Protein AF-A0A3A8ZWK3-F1 (afdb_monomer)

Solvent-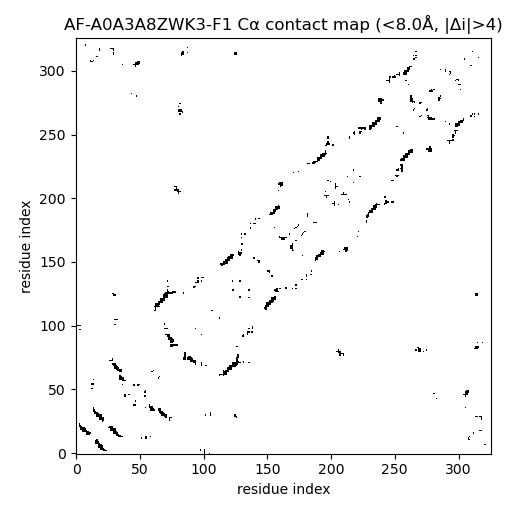accessible surface area (backbone atoms only — not comparable to full-atom values): 17280 Å² total; per-residue (Å²): 114,93,62,49,40,87,74,44,79,48,81,48,73,53,36,38,39,36,36,30,35,27,74,91,76,71,45,71,47,50,37,39,43,31,36,43,70,61,49,91,84,59,54,65,62,70,37,66,38,80,54,53,67,66,47,50,76,31,48,38,52,53,48,59,30,28,38,32,31,36,37,44,22,46,24,19,89,56,47,33,48,80,48,46,28,34,83,72,34,63,74,52,71,47,50,42,65,61,42,47,49,54,51,53,53,48,49,66,75,43,68,85,62,68,39,18,71,28,35,38,38,32,44,57,34,24,35,54,35,72,80,36,44,72,36,52,52,48,46,59,56,49,47,79,74,66,51,81,57,51,38,60,36,42,30,52,36,31,63,47,49,75,51,69,49,96,86,35,44,46,67,52,40,46,68,60,52,51,44,51,50,25,55,76,48,76,15,48,39,44,41,36,37,56,45,46,36,64,39,69,69,57,31,20,52,48,35,47,67,45,61,45,68,45,69,68,53,47,36,73,73,46,47,86,48,83,58,47,86,46,50,40,30,40,32,26,45,35,37,53,90,54,47,81,50,33,76,73,52,46,79,52,37,55,67,31,36,28,39,30,43,28,62,44,70,86,46,71,42,17,58,75,68,71,60,46,45,52,32,70,93,35,68,68,50,42,50,52,53,44,56,53,43,36,72,44,65,34,53,66,44,83,53,74,73,38,50,70,53,48,83,73,49,45,40,49,62,63,49,52,54,56,61,79,72,112

pLDDT: mean 91.01, std 9.58, range [45.38, 98.75]

Mean predicted aligned error: 4.69 Å

Secondary structure (DSSP, 8-state):
--SEEEEEEEEETTEEEEEEEETTTTEEEEEEEEE-B--TT--HHHHH---HHHHHHTBPPTTT-EEEEE--EEE-S---TT-SGGGG-EEEEPPHHHHHHHHHHHHHH-TT---EEEEEEEE-SSS-GGGSHHHHHHHHHHGGGS-TTEEEEEEEEE--BS--BTTB-HHHIIIIIIHHHHHHTTT--EEEEE---S-HHHHHHHTTT--B--HHHHHHHHTT----SSPEEEEEEEBTT----HHHHTTS-TTTEEEEEEEPP--HHHHHTT--BSSTT-HHHHHHHHHHHHTTT-EEEE----GGGTT--TTHHHHHHHHTT-

Foldseek 3Di:
DVFWDFDDWDDFLFFIKTWIAGPVLRAIFIKTKGFAQQCPVPDLPQQADPDSVSSNVRTDDQQEEIEMEGEFFRFEPWDFLQAPSCVSPGRGTDALVRRVVSVVVNCVVCVVRQAHPEYEYHNPQGYACLQRVVRLLVNLLCQVVVHPRYQYQYEREHLAFQDQHPNDGSLCCVQPPVVVSCVSSQVSYAYEHAQQALDQVVSCVSRPNTHHQHLVNCLVRPAPPDRSPDAHEYEHAAWVPGHDALVSNANRHQSHYAYEYEWRQDDPSCVVVVIHTQCNSPPVSVVVSLVRNCVSVHHYHYDRHRPSCSCVGRPRVVVVVVVVVD

Nearest PDB structures (foldseek):
  8jg8-assembly1_A  TM=6.416E-01  e=1.203E+00  Homo sapiens
  6eru-assembly1_A  TM=4.474E-01  e=6.029E-01  Cricetulus griseus
  5ous-assembly1_A  TM=4.302E-01  e=6.029E-01  Cricetulus griseus
  3qd2-assembly1_B  TM=5.397E-01  e=1.547E+00  Mus musculus
  5r90-assembly1_A  TM=5.752E-01  e=2.402E+00  Mus musculus

Structure (mmCIF, N/CA/C/O backbone):
data_AF-A0A3A8ZWK3-F1
#
_entry.id   AF-A0A3A8ZWK3-F1
#
loop_
_atom_site.group_PDB
_atom_site.id
_atom_site.type_symbol
_atom_site.label_atom_id
_atom_site.label_alt_id
_atom_site.label_comp_id
_atom_site.label_asym_id
_atom_site.label_entity_id
_atom_site.label_seq_id
_atom_site.pdbx_PDB_ins_code
_atom_site.Cartn_x
_atom_site.Cartn_y
_atom_site.Cartn_z
_atom_site.occupancy
_atom_site.B_iso_or_equiv
_atom_site.auth_seq_id
_atom_site.auth_comp_id
_atom_site.auth_asym_id
_atom_site.auth_atom_id
_atom_site.pdbx_PDB_model_num
ATOM 1 N N . MET A 1 1 ? 19.833 4.920 14.556 1.00 91.12 1 MET A N 1
ATOM 2 C CA . MET A 1 1 ? 18.694 3.989 14.597 1.00 91.12 1 MET A CA 1
ATOM 3 C C . MET A 1 1 ? 18.874 3.122 15.836 1.00 91.12 1 MET A C 1
ATOM 5 O O . MET A 1 1 ? 20.008 2.748 16.113 1.00 91.12 1 MET A O 1
ATOM 9 N N . LYS A 1 2 ? 17.827 2.967 16.653 1.00 93.31 2 LYS A N 1
ATOM 10 C CA . LYS A 1 2 ? 17.851 2.232 17.927 1.00 93.31 2 LYS A CA 1
ATOM 11 C C . LYS A 1 2 ? 17.741 0.724 17.694 1.00 93.31 2 LYS A C 1
ATOM 13 O O . LYS A 1 2 ? 18.482 -0.026 18.317 1.00 93.31 2 LYS A O 1
ATOM 18 N N . HIS A 1 3 ? 16.851 0.300 16.802 1.00 96.12 3 HIS A N 1
ATOM 19 C CA . HIS A 1 3 ? 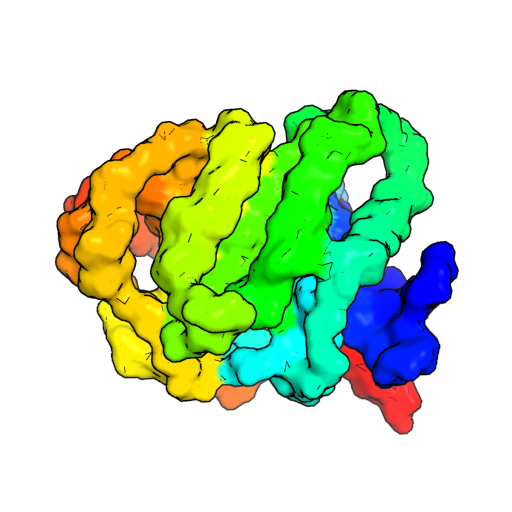16.571 -1.108 16.524 1.00 96.12 3 HIS A CA 1
ATOM 20 C C . HIS A 1 3 ? 17.222 -1.594 15.229 1.00 96.12 3 HIS A C 1
ATOM 22 O O . HIS A 1 3 ? 17.580 -2.768 15.128 1.00 96.12 3 HIS A O 1
ATOM 28 N N . PHE A 1 4 ? 17.369 -0.711 14.238 1.00 97.69 4 PHE A N 1
ATOM 29 C CA . PHE A 1 4 ? 17.792 -1.092 12.896 1.00 97.69 4 PHE A CA 1
ATOM 30 C C . PHE A 1 4 ? 19.198 -0.626 12.537 1.00 97.69 4 PHE A C 1
ATOM 32 O O . PHE A 1 4 ? 19.676 0.430 12.948 1.00 97.69 4 PHE A O 1
ATOM 39 N N . GLU A 1 5 ? 19.842 -1.390 11.666 1.00 97.00 5 GLU A N 1
ATOM 40 C CA . GLU A 1 5 ? 21.071 -1.000 10.988 1.00 97.00 5 GLU A CA 1
ATOM 41 C C . GLU A 1 5 ? 20.878 -1.123 9.483 1.00 97.00 5 GLU A C 1
ATOM 43 O O . GLU A 1 5 ? 20.303 -2.103 9.004 1.00 97.00 5 GLU A O 1
ATOM 48 N N . LEU A 1 6 ? 21.361 -0.133 8.728 1.00 97.00 6 LEU A N 1
ATOM 49 C CA . LEU A 1 6 ? 21.407 -0.247 7.276 1.00 97.00 6 LEU A CA 1
ATOM 50 C C . LEU A 1 6 ? 22.418 -1.327 6.904 1.00 97.00 6 LEU A C 1
ATOM 52 O O . LEU A 1 6 ? 23.587 -1.254 7.279 1.00 97.00 6 LEU A O 1
ATOM 56 N N . VAL A 1 7 ? 21.964 -2.305 6.131 1.00 95.06 7 VAL A N 1
ATOM 57 C CA . VAL A 1 7 ? 22.807 -3.405 5.665 1.00 95.06 7 VAL A CA 1
ATOM 58 C C . VAL A 1 7 ? 23.110 -3.291 4.183 1.00 95.06 7 VAL A C 1
ATOM 60 O O . VAL A 1 7 ? 24.226 -3.589 3.751 1.00 95.06 7 VAL A O 1
ATOM 63 N N . LYS A 1 8 ? 22.123 -2.873 3.392 1.00 94.00 8 LYS A N 1
ATOM 64 C CA . LYS A 1 8 ? 22.285 -2.713 1.953 1.00 94.00 8 LYS A CA 1
ATOM 65 C C . LYS A 1 8 ? 21.346 -1.641 1.429 1.00 94.00 8 LYS A C 1
ATOM 67 O O . LYS A 1 8 ? 20.170 -1.619 1.775 1.00 94.00 8 LYS A O 1
ATOM 72 N N . GLU A 1 9 ? 21.879 -0.798 0.560 1.00 94.06 9 GLU A N 1
ATOM 73 C CA . GLU A 1 9 ? 21.104 0.086 -0.299 1.00 94.06 9 GLU A CA 1
ATOM 74 C C . GLU A 1 9 ? 21.119 -0.464 -1.729 1.00 94.06 9 GLU A C 1
ATOM 76 O O . GLU A 1 9 ? 22.164 -0.895 -2.234 1.00 94.06 9 GLU A O 1
ATOM 81 N N . TYR A 1 10 ? 19.949 -0.454 -2.357 1.00 90.38 10 TYR A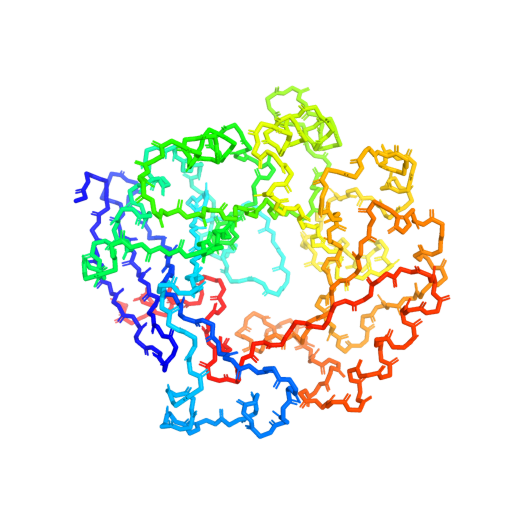 N 1
ATOM 82 C CA . TYR A 1 10 ? 19.747 -0.710 -3.775 1.00 90.38 10 TYR A CA 1
ATOM 83 C C . TYR A 1 10 ? 19.240 0.578 -4.414 1.00 90.38 10 TYR A C 1
ATOM 85 O O . TYR A 1 10 ? 18.119 1.009 -4.141 1.00 90.38 10 TYR A O 1
ATOM 93 N N . THR A 1 11 ? 20.080 1.193 -5.240 1.00 90.12 11 THR A N 1
ATOM 94 C CA . THR A 1 11 ? 19.767 2.451 -5.919 1.00 90.12 11 THR A CA 1
ATOM 95 C C . THR A 1 11 ? 19.083 2.187 -7.256 1.00 90.12 11 THR A C 1
ATOM 97 O O . THR A 1 11 ? 19.528 1.357 -8.050 1.00 90.12 11 THR A O 1
ATOM 100 N N . TYR A 1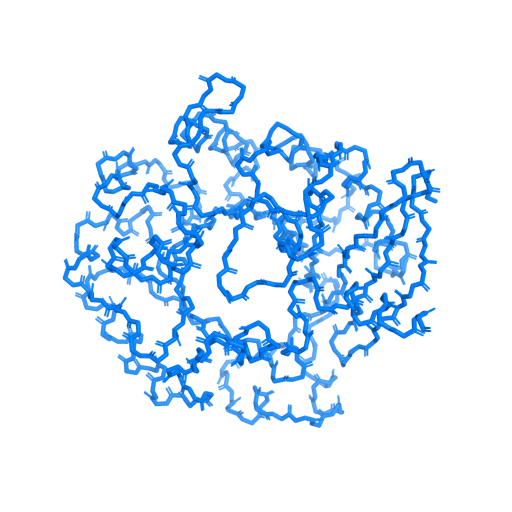 12 ? 18.030 2.948 -7.512 1.00 88.69 12 TYR A N 1
ATOM 101 C CA . TYR A 1 12 ? 17.223 2.955 -8.723 1.00 88.69 12 TYR A CA 1
ATOM 102 C C . TYR A 1 12 ? 17.168 4.376 -9.295 1.00 88.69 12 TYR A C 1
ATOM 104 O O . TYR A 1 12 ? 17.446 5.343 -8.584 1.00 88.69 12 TYR A O 1
ATOM 112 N N . PRO A 1 13 ? 16.782 4.549 -10.571 1.00 88.38 13 PRO A N 1
ATOM 113 C CA . PRO A 1 13 ? 16.668 5.877 -11.165 1.00 88.38 13 PRO A CA 1
ATOM 114 C C . PRO A 1 13 ? 15.755 6.830 -10.387 1.00 88.38 13 PRO A C 1
ATOM 116 O O . PRO A 1 13 ? 16.067 8.013 -10.329 1.00 88.38 13 PRO A O 1
ATOM 119 N N . SER A 1 14 ? 14.671 6.329 -9.781 1.00 89.31 14 SER A N 1
ATOM 120 C CA . SER A 1 14 ? 13.707 7.140 -9.031 1.00 89.31 14 SER A CA 1
ATOM 121 C C . SER A 1 14 ? 13.934 7.172 -7.517 1.00 89.31 14 SER A C 1
ATOM 123 O O . SER A 1 14 ? 13.151 7.798 -6.813 1.00 89.31 14 SER A O 1
ATOM 125 N N . GLY A 1 15 ? 14.970 6.525 -6.978 1.00 92.38 15 GLY A N 1
ATOM 126 C CA . GLY A 1 15 ? 15.212 6.505 -5.533 1.00 92.38 15 GLY A CA 1
ATOM 127 C C . GLY A 1 15 ? 15.934 5.251 -5.064 1.00 92.38 15 GLY A C 1
ATOM 128 O O . GLY A 1 15 ? 16.692 4.649 -5.817 1.00 92.38 15 GLY A O 1
ATOM 129 N N . SER A 1 16 ? 15.689 4.838 -3.827 1.00 93.44 16 SER A N 1
ATOM 130 C CA . SER A 1 16 ? 16.410 3.735 -3.196 1.00 93.44 16 SER A CA 1
ATOM 131 C C . SER A 1 16 ? 15.491 2.814 -2.403 1.00 93.44 16 SER A C 1
ATOM 133 O O . SER A 1 16 ? 14.517 3.235 -1.770 1.00 93.44 16 SER A O 1
ATOM 135 N N . VAL A 1 17 ? 15.851 1.531 -2.391 1.00 93.12 17 VAL A N 1
ATOM 136 C CA . VAL A 1 17 ? 15.322 0.546 -1.446 1.00 93.12 17 VAL A CA 1
ATOM 137 C C . VAL A 1 17 ? 16.418 0.164 -0.473 1.00 93.12 17 VAL A C 1
ATOM 139 O O . VAL A 1 17 ? 17.555 -0.115 -0.857 1.00 93.12 17 VAL A O 1
ATOM 142 N N . TYR A 1 18 ? 16.059 0.122 0.799 1.00 94.94 18 TYR A N 1
ATOM 143 C CA . TYR A 1 18 ? 16.974 -0.134 1.890 1.00 94.94 18 TYR A CA 1
ATOM 144 C C . TYR A 1 18 ? 16.602 -1.436 2.577 1.00 94.94 18 TYR A C 1
ATOM 146 O O . TYR A 1 18 ? 15.450 -1.644 2.961 1.00 94.94 18 TYR A O 1
ATOM 154 N N . VAL A 1 19 ? 17.602 -2.292 2.763 1.00 95.81 19 VAL A N 1
ATOM 155 C CA . VAL A 1 19 ? 17.517 -3.472 3.618 1.00 95.81 19 VAL A CA 1
ATOM 156 C C . VAL A 1 19 ? 18.062 -3.095 4.986 1.00 95.81 19 VAL A C 1
ATOM 158 O O . VAL A 1 19 ? 19.247 -2.772 5.135 1.00 95.81 19 VAL A O 1
ATOM 161 N N . LEU A 1 20 ? 17.183 -3.145 5.979 1.00 96.81 20 LEU A N 1
ATOM 162 C CA . LEU A 1 20 ? 17.483 -2.847 7.371 1.00 96.81 20 LEU A CA 1
ATOM 163 C C . LEU A 1 20 ? 17.502 -4.141 8.183 1.00 96.81 20 LEU A C 1
ATOM 165 O O . LEU A 1 20 ? 16.675 -5.025 7.973 1.00 96.81 20 LEU A O 1
ATOM 169 N N . TYR A 1 21 ? 18.429 -4.255 9.125 1.00 97.06 21 TYR A N 1
ATOM 170 C CA . TYR A 1 21 ? 18.568 -5.426 9.988 1.00 97.06 21 TYR A CA 1
ATOM 171 C C . TYR A 1 21 ? 18.294 -5.071 11.441 1.00 97.06 21 TYR A C 1
ATOM 173 O O . TYR A 1 21 ? 18.896 -4.138 11.969 1.00 97.06 21 TYR A O 1
ATOM 181 N N . ASN A 1 22 ? 17.412 -5.835 12.083 1.00 97.44 22 ASN A N 1
ATOM 182 C CA . ASN A 1 22 ? 17.197 -5.771 13.521 1.00 97.44 22 ASN A CA 1
ATOM 183 C C . ASN A 1 22 ? 18.017 -6.871 14.205 1.00 97.44 22 ASN A C 1
ATOM 185 O O . ASN A 1 22 ? 17.752 -8.061 14.016 1.00 97.44 22 ASN A O 1
ATOM 189 N N . LYS A 1 23 ? 18.996 -6.463 15.018 1.00 93.38 23 LYS A N 1
ATOM 190 C CA . LYS A 1 23 ? 19.895 -7.372 15.745 1.00 93.38 23 LYS A CA 1
ATOM 191 C C . LYS A 1 23 ? 19.174 -8.227 16.782 1.00 93.38 23 LYS A C 1
ATOM 193 O O . LYS A 1 23 ? 19.482 -9.407 16.902 1.00 93.38 23 LYS A O 1
ATOM 198 N N . GLU A 1 24 ? 18.225 -7.649 17.510 1.00 94.00 24 GLU A N 1
ATOM 199 C CA . GLU A 1 24 ? 17.497 -8.339 18.581 1.00 94.00 24 GLU A CA 1
ATOM 200 C C . GLU A 1 24 ? 16.549 -9.403 18.026 1.00 94.00 24 GLU A C 1
ATOM 202 O O . GLU A 1 24 ? 16.407 -10.482 18.599 1.00 94.00 24 GLU A O 1
ATOM 207 N N . LYS A 1 25 ? 15.912 -9.114 16.887 1.00 94.81 25 LYS A N 1
ATOM 208 C CA . LYS A 1 25 ? 15.019 -10.049 16.190 1.00 94.81 25 LYS A CA 1
ATOM 209 C C . LYS A 1 25 ? 15.749 -10.991 15.240 1.00 94.81 25 LYS A C 1
ATOM 211 O O . LYS A 1 25 ? 15.135 -11.944 14.771 1.00 94.81 25 LYS A O 1
ATOM 216 N N . ASN A 1 26 ? 17.024 -10.727 14.947 1.00 94.38 26 ASN A N 1
ATOM 217 C CA . ASN A 1 26 ? 17.799 -11.415 13.916 1.00 94.38 26 ASN A CA 1
ATOM 218 C C . ASN A 1 26 ? 17.026 -11.502 12.582 1.00 94.38 26 ASN A C 1
ATOM 220 O O . ASN A 1 26 ? 16.882 -12.569 11.983 1.00 94.38 26 ASN A O 1
ATOM 224 N N . PHE A 1 27 ? 16.469 -10.372 12.136 1.00 95.69 27 PHE A N 1
ATOM 225 C CA . PHE A 1 27 ? 15.604 -10.329 10.957 1.00 95.69 27 PHE A CA 1
ATOM 226 C C . PHE A 1 27 ? 15.856 -9.095 10.090 1.00 95.69 27 PHE A C 1
ATOM 228 O O . PHE A 1 27 ? 16.234 -8.033 10.584 1.00 95.69 27 PHE A O 1
ATOM 235 N N . TYR A 1 28 ? 15.625 -9.250 8.786 1.00 95.81 28 TYR A N 1
ATOM 236 C CA . TYR A 1 28 ? 15.798 -8.205 7.780 1.00 95.81 28 TYR A CA 1
ATOM 237 C C . TYR A 1 28 ? 14.447 -7.697 7.292 1.00 95.81 28 TYR A C 1
ATOM 239 O O . TYR A 1 28 ? 13.583 -8.497 6.935 1.00 95.81 28 TYR A O 1
ATOM 247 N N . ILE A 1 29 ? 14.293 -6.382 7.223 1.00 96.25 29 ILE A N 1
ATOM 248 C CA . ILE A 1 29 ? 13.118 -5.727 6.652 1.00 96.25 29 ILE A CA 1
ATOM 249 C C . ILE A 1 29 ? 13.519 -4.809 5.500 1.00 96.25 29 ILE A C 1
ATOM 251 O O . ILE A 1 29 ? 14.684 -4.433 5.364 1.00 96.25 29 ILE A O 1
ATOM 255 N N . GLU A 1 30 ? 12.537 -4.426 4.692 1.00 94.94 30 GLU A N 1
ATOM 256 C CA . GLU A 1 30 ? 12.710 -3.473 3.599 1.00 94.94 30 GLU A CA 1
ATOM 257 C C . GLU A 1 30 ? 11.969 -2.167 3.898 1.00 94.94 30 GLU A C 1
ATOM 259 O O . GLU A 1 30 ? 10.881 -2.167 4.481 1.00 94.94 30 GLU A O 1
ATOM 264 N N . THR A 1 31 ? 12.528 -1.054 3.439 1.00 95.81 31 THR A N 1
ATOM 265 C CA . THR A 1 31 ? 11.841 0.241 3.340 1.00 95.81 31 THR A CA 1
ATOM 266 C C . THR A 1 31 ? 12.307 0.973 2.084 1.00 95.81 31 THR A C 1
ATOM 268 O O . THR A 1 31 ? 13.395 0.695 1.578 1.00 95.81 31 THR A O 1
ATOM 271 N N . THR A 1 32 ? 11.504 1.889 1.544 1.00 95.25 32 THR A N 1
ATOM 272 C CA . THR A 1 32 ? 11.837 2.614 0.304 1.00 95.25 32 THR A CA 1
ATOM 273 C C . THR A 1 32 ? 11.817 4.126 0.484 1.00 95.25 32 THR A C 1
ATOM 275 O O . THR A 1 32 ? 11.011 4.654 1.247 1.00 95.25 32 THR A O 1
ATOM 278 N N . SER A 1 33 ? 12.628 4.831 -0.299 1.00 95.69 33 SER A N 1
ATOM 279 C CA . SER A 1 33 ? 12.533 6.276 -0.521 1.00 95.69 33 SER A CA 1
ATOM 280 C C . SER A 1 33 ? 12.540 6.528 -2.020 1.00 95.69 33 SER A C 1
ATOM 282 O O . SER A 1 33 ? 13.563 6.319 -2.664 1.00 95.69 33 SER A O 1
ATOM 284 N N . MET A 1 34 ? 11.400 6.919 -2.584 1.00 93.44 34 MET A N 1
ATOM 285 C CA . MET A 1 34 ? 11.224 7.074 -4.026 1.00 93.44 34 MET A CA 1
ATOM 286 C C . MET A 1 34 ? 10.634 8.447 -4.356 1.00 93.44 34 MET A C 1
ATOM 288 O O . MET A 1 34 ? 9.769 8.969 -3.646 1.00 93.44 34 MET A O 1
ATOM 292 N N . GLN A 1 35 ? 11.066 8.996 -5.478 1.00 92.56 35 GLN A N 1
ATOM 293 C CA . GLN A 1 35 ? 10.412 10.075 -6.196 1.00 92.56 35 GLN A CA 1
ATOM 294 C C . GLN A 1 35 ? 9.355 9.484 -7.127 1.00 92.56 35 GLN A C 1
ATOM 296 O O . GLN A 1 35 ? 9.515 8.392 -7.667 1.00 92.56 35 GLN A O 1
ATOM 301 N N . ASP A 1 36 ? 8.262 10.210 -7.326 1.00 88.75 36 ASP A N 1
ATOM 302 C CA . ASP A 1 36 ? 7.285 9.853 -8.352 1.00 88.75 36 ASP A CA 1
ATOM 303 C C . ASP A 1 36 ? 7.864 10.155 -9.739 1.00 88.75 36 ASP A C 1
ATOM 305 O O . ASP A 1 36 ? 8.461 11.211 -9.939 1.00 88.75 36 ASP A O 1
ATOM 309 N N . VAL A 1 37 ? 7.656 9.282 -10.723 1.00 86.12 37 VAL A N 1
ATOM 310 C CA . VAL A 1 37 ? 7.964 9.615 -12.120 1.00 86.12 37 VAL A CA 1
ATOM 311 C C . VAL A 1 37 ? 6.778 10.396 -12.685 1.00 86.12 37 VAL A C 1
ATOM 313 O O . VAL A 1 37 ? 5.671 9.865 -12.827 1.00 86.12 37 VAL A O 1
ATOM 316 N N . ASN A 1 38 ? 6.987 11.675 -13.000 1.00 81.50 38 ASN A N 1
ATOM 317 C CA . ASN A 1 38 ? 5.988 12.538 -13.612 1.00 81.50 38 ASN A CA 1
ATOM 318 C C . ASN A 1 38 ? 5.626 12.011 -14.997 1.00 81.50 38 ASN A C 1
ATOM 320 O O . ASN A 1 38 ? 6.262 12.294 -16.008 1.00 81.50 38 ASN A O 1
ATOM 324 N N . THR A 1 39 ? 4.530 11.276 -15.026 1.00 67.94 39 THR A N 1
ATOM 325 C CA . THR A 1 39 ? 3.932 10.745 -16.240 1.00 67.94 39 THR A CA 1
ATOM 326 C C . THR A 1 39 ? 2.618 11.463 -16.527 1.00 67.94 39 THR A C 1
ATOM 328 O O . THR A 1 39 ? 1.682 10.851 -17.024 1.00 67.94 39 THR A O 1
ATOM 331 N N . LYS A 1 40 ? 2.456 12.754 -16.197 1.0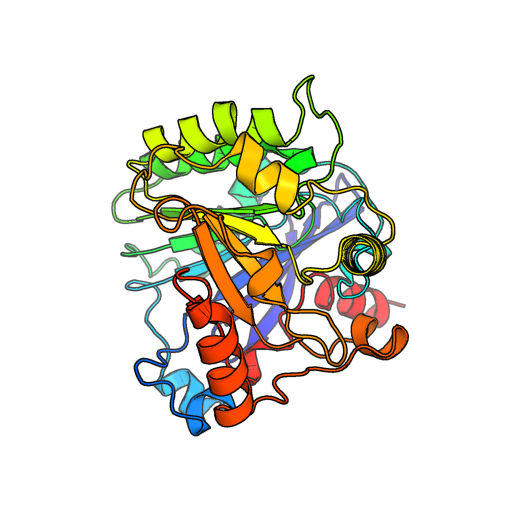0 60.06 40 LYS A N 1
ATOM 332 C CA . LYS A 1 40 ? 1.220 13.480 -16.557 1.00 60.06 40 LYS A CA 1
ATOM 333 C C . LYS A 1 40 ? 1.042 13.464 -18.086 1.00 60.06 40 LYS A C 1
ATOM 335 O O . LYS A 1 40 ? 1.798 14.101 -18.805 1.00 60.06 40 LYS A O 1
ATOM 340 N N . GLY A 1 41 ? 0.046 12.704 -18.561 1.00 59.66 41 GLY A N 1
ATOM 341 C CA . GLY A 1 41 ? -0.183 12.396 -19.986 1.00 59.66 41 GLY A CA 1
ATOM 342 C C . GLY A 1 41 ? 0.389 11.052 -20.470 1.00 59.66 41 GLY A C 1
ATOM 343 O O . GLY A 1 41 ? 0.334 10.771 -21.660 1.00 59.66 41 GLY A O 1
ATOM 344 N N . LYS A 1 42 ? 0.938 10.257 -19.543 1.00 62.66 42 LYS A N 1
ATOM 345 C CA . LYS A 1 42 ? 1.518 8.909 -19.631 1.00 62.66 42 LYS A CA 1
ATOM 346 C C . LYS A 1 42 ? 1.941 8.489 -21.041 1.00 62.66 42 LYS A C 1
ATOM 348 O O . LYS A 1 42 ? 1.369 7.565 -21.617 1.00 62.66 42 LYS A O 1
ATOM 353 N N . SER A 1 43 ? 2.959 9.157 -21.591 1.00 70.50 43 SER A N 1
ATOM 354 C CA . SER A 1 43 ? 3.566 8.662 -22.822 1.00 70.50 43 SER A CA 1
ATOM 355 C C . SER A 1 43 ? 4.111 7.258 -22.562 1.00 70.50 43 SER A C 1
ATOM 357 O O . SER A 1 43 ? 4.784 6.998 -21.559 1.00 70.50 43 SER A O 1
ATOM 359 N N . GLN A 1 44 ? 3.786 6.332 -23.463 1.00 71.75 44 GLN A N 1
ATOM 360 C CA . GLN A 1 44 ? 4.247 4.949 -23.381 1.00 71.75 44 GLN A CA 1
ATOM 361 C C . GLN A 1 44 ? 5.770 4.859 -23.289 1.00 71.75 44 GLN A C 1
ATOM 363 O O . GLN A 1 44 ? 6.290 3.983 -22.607 1.00 71.75 44 GLN A O 1
ATOM 368 N N . GLU A 1 45 ? 6.457 5.813 -23.911 1.00 78.94 45 GLU A N 1
ATOM 369 C CA . GLU A 1 45 ? 7.905 5.959 -23.886 1.00 78.94 45 GLU A CA 1
ATOM 370 C C . GLU A 1 45 ? 8.465 6.062 -22.461 1.00 78.94 45 GLU A C 1
ATOM 372 O O . GLU A 1 45 ? 9.302 5.247 -22.089 1.00 78.94 45 GLU A O 1
ATOM 377 N N . ILE A 1 46 ? 7.971 6.987 -21.627 1.00 79.75 46 ILE A N 1
ATOM 378 C CA . ILE A 1 46 ? 8.512 7.185 -20.268 1.00 79.75 46 ILE A CA 1
ATOM 379 C C . ILE A 1 46 ? 8.192 5.985 -19.368 1.00 79.75 46 ILE A C 1
ATOM 381 O O . ILE A 1 46 ? 8.982 5.625 -18.501 1.00 79.75 46 ILE A O 1
ATOM 385 N N . ILE A 1 47 ? 7.041 5.343 -19.574 1.00 78.88 47 ILE A N 1
ATOM 386 C CA . ILE A 1 47 ? 6.636 4.185 -18.767 1.00 78.88 47 ILE A CA 1
ATOM 387 C C . ILE A 1 47 ? 7.451 2.941 -19.131 1.00 78.88 47 ILE A C 1
ATOM 389 O O . ILE A 1 47 ? 7.763 2.150 -18.250 1.00 78.88 47 ILE A O 1
ATOM 393 N N . MET A 1 48 ? 7.786 2.747 -20.407 1.00 79.31 48 MET A N 1
ATOM 394 C CA . MET A 1 48 ? 8.445 1.528 -20.891 1.00 79.31 48 MET A CA 1
ATOM 395 C C . MET A 1 48 ? 9.965 1.637 -21.027 1.00 79.31 48 MET A C 1
ATOM 397 O O . MET A 1 48 ? 10.609 0.632 -21.333 1.00 79.31 48 MET A O 1
ATOM 401 N N . THR A 1 49 ? 10.532 2.829 -20.854 1.00 81.38 49 THR A N 1
ATOM 402 C CA . THR A 1 49 ? 11.968 3.038 -21.030 1.00 81.38 49 THR A CA 1
ATOM 403 C C . THR A 1 49 ? 12.787 2.437 -19.886 1.00 81.38 49 THR A C 1
ATOM 405 O O . THR A 1 49 ? 12.375 2.456 -18.726 1.00 81.38 49 THR A O 1
ATOM 408 N N . ASP A 1 50 ? 13.980 1.955 -20.234 1.00 81.50 50 ASP A N 1
ATOM 409 C CA . ASP A 1 50 ? 15.057 1.634 -19.291 1.00 81.50 50 ASP A CA 1
ATOM 410 C C . ASP A 1 50 ? 16.154 2.729 -19.301 1.00 81.50 50 ASP A C 1
ATOM 412 O O . ASP A 1 50 ? 17.189 2.584 -18.651 1.00 81.50 50 ASP A O 1
ATOM 416 N N . ASP A 1 51 ? 15.946 3.829 -20.041 1.00 86.56 51 ASP A N 1
ATOM 417 C CA . ASP A 1 51 ? 16.859 4.975 -20.100 1.00 86.56 51 ASP A CA 1
ATOM 418 C C . ASP A 1 51 ? 16.808 5.773 -18.790 1.00 86.56 51 ASP A C 1
ATOM 420 O O . ASP A 1 51 ? 15.846 6.487 -18.485 1.00 86.56 51 ASP A O 1
ATOM 424 N N . VAL A 1 52 ? 17.889 5.654 -18.022 1.00 87.25 52 VAL A N 1
ATOM 425 C CA . VAL A 1 52 ? 18.062 6.290 -16.714 1.00 87.25 52 VAL A CA 1
ATOM 426 C C . VAL A 1 52 ? 17.987 7.815 -16.795 1.00 87.25 52 VAL A C 1
ATOM 428 O O . VAL A 1 52 ? 17.414 8.435 -15.895 1.00 87.25 52 VAL A O 1
ATOM 431 N N . ASP A 1 53 ? 18.536 8.430 -17.839 1.00 88.56 53 ASP A N 1
ATOM 432 C CA . ASP A 1 53 ? 18.577 9.888 -17.968 1.00 88.56 53 ASP A CA 1
ATOM 433 C C . ASP A 1 53 ? 17.191 10.438 -18.305 1.00 88.56 53 ASP A C 1
ATOM 435 O O . ASP A 1 53 ? 16.756 11.442 -17.727 1.00 88.56 53 ASP A O 1
ATOM 439 N N . LEU A 1 54 ? 16.450 9.736 -19.168 1.00 87.81 54 LEU A N 1
ATOM 440 C CA . LEU A 1 54 ? 15.062 10.081 -19.468 1.00 87.81 54 LEU A CA 1
ATOM 441 C C . LEU A 1 54 ? 14.173 9.968 -18.223 1.00 87.81 54 LEU A C 1
ATOM 443 O O . LEU A 1 54 ? 13.345 10.851 -17.987 1.00 87.81 54 LEU A O 1
ATOM 447 N N . ILE A 1 55 ? 14.356 8.932 -17.401 1.00 88.19 55 ILE A N 1
ATOM 448 C CA . ILE A 1 55 ? 13.605 8.775 -16.146 1.00 88.19 55 ILE A CA 1
ATOM 449 C C . ILE A 1 55 ? 13.934 9.913 -15.182 1.00 88.19 55 ILE A C 1
ATOM 451 O O . ILE A 1 55 ? 13.020 10.584 -14.703 1.00 88.19 55 ILE A O 1
ATOM 455 N N . LYS A 1 56 ? 15.225 10.185 -14.948 1.00 88.56 56 LYS A N 1
ATOM 456 C CA . LYS A 1 56 ? 15.686 11.247 -14.038 1.00 88.56 56 LYS A CA 1
ATOM 457 C C . LYS A 1 56 ? 15.147 12.621 -14.421 1.00 88.56 56 LYS A C 1
ATOM 459 O O . LYS A 1 56 ? 14.730 13.382 -13.552 1.00 88.56 56 LYS A O 1
ATOM 464 N N . LYS A 1 57 ? 15.094 12.922 -15.721 1.00 90.25 57 LYS A N 1
ATOM 465 C CA . LYS A 1 57 ? 14.529 14.174 -16.245 1.00 90.25 57 LYS A CA 1
ATOM 466 C C . LYS A 1 57 ? 13.036 14.339 -15.940 1.00 90.25 57 LYS A C 1
ATOM 468 O O . LYS A 1 57 ? 12.544 15.464 -15.925 1.00 90.25 57 LYS A O 1
ATOM 473 N N . ASN A 1 58 ? 12.322 13.240 -15.714 1.00 90.94 58 ASN A N 1
ATOM 474 C CA . ASN A 1 58 ? 10.889 13.229 -15.442 1.00 90.94 58 ASN A CA 1
ATOM 475 C C . ASN A 1 58 ? 10.561 12.943 -13.969 1.00 90.94 58 ASN A C 1
ATOM 477 O O . ASN A 1 58 ? 9.404 12.678 -13.665 1.00 90.94 58 ASN A O 1
ATOM 481 N N . LEU A 1 59 ? 11.516 12.994 -13.037 1.00 92.00 59 LEU A N 1
ATOM 482 C CA . LEU A 1 59 ? 11.201 12.820 -11.617 1.00 92.00 59 LEU A CA 1
ATOM 483 C C . LEU A 1 59 ? 10.481 14.044 -11.047 1.00 92.00 59 LEU A C 1
ATOM 485 O O . LEU A 1 59 ? 10.843 15.189 -11.309 1.00 92.00 59 LEU A O 1
ATOM 489 N N . VAL A 1 60 ? 9.473 13.784 -10.223 1.00 92.94 60 VAL A N 1
ATOM 490 C CA . VAL A 1 60 ? 8.864 14.773 -9.335 1.00 92.94 60 VAL A CA 1
ATOM 491 C C . VAL A 1 60 ? 9.790 14.968 -8.141 1.00 92.94 60 VAL A C 1
ATOM 493 O O . VAL A 1 60 ? 10.277 13.996 -7.565 1.00 92.94 60 VAL A O 1
ATOM 496 N N . LEU A 1 61 ? 10.045 16.219 -7.766 1.00 95.56 61 LEU A N 1
ATOM 497 C CA . LEU A 1 61 ? 10.897 16.546 -6.624 1.00 95.56 61 LEU A CA 1
ATOM 498 C C . LEU A 1 61 ? 10.305 16.006 -5.314 1.00 95.56 61 LEU A C 1
ATOM 500 O O . LEU A 1 61 ? 9.082 15.957 -5.152 1.00 95.56 61 LEU A O 1
ATOM 504 N N . PHE A 1 62 ? 11.161 15.644 -4.356 1.00 96.75 62 PHE A N 1
ATOM 505 C CA . PHE A 1 62 ? 10.719 15.195 -3.032 1.00 96.75 62 PHE A CA 1
ATOM 506 C C . PHE A 1 62 ? 9.883 16.258 -2.313 1.00 96.75 62 PHE A C 1
ATOM 508 O O . PHE A 1 62 ? 8.916 15.914 -1.637 1.00 96.75 62 PHE A O 1
ATOM 515 N N . GLU A 1 63 ? 10.196 17.540 -2.515 1.00 97.31 63 GLU A N 1
ATOM 516 C CA . GLU A 1 63 ? 9.443 18.675 -1.981 1.00 97.31 63 GLU A CA 1
ATOM 517 C C . GLU A 1 63 ? 8.006 18.748 -2.517 1.00 97.31 63 GLU A C 1
ATOM 519 O O . GLU A 1 63 ? 7.130 19.302 -1.855 1.00 97.31 63 GLU A O 1
ATOM 524 N N . GLU A 1 64 ? 7.740 18.184 -3.695 1.00 96.50 64 GLU A N 1
ATOM 525 C CA . GLU A 1 64 ? 6.398 18.127 -4.281 1.00 96.50 64 GLU A CA 1
ATOM 526 C C . GLU A 1 64 ? 5.683 16.811 -3.940 1.00 96.50 64 GLU A C 1
ATOM 528 O O . GLU A 1 64 ? 4.491 16.797 -3.604 1.00 96.50 64 GLU A O 1
ATOM 533 N N . LYS A 1 65 ? 6.381 15.674 -4.064 1.00 95.94 65 LYS A N 1
ATOM 534 C CA . LYS A 1 65 ? 5.812 14.349 -3.805 1.00 95.94 65 LYS A CA 1
ATOM 535 C C . LYS A 1 65 ? 6.886 13.322 -3.453 1.00 95.94 65 LYS A C 1
ATOM 537 O O . LYS A 1 65 ? 7.587 12.810 -4.323 1.00 95.94 65 LYS A O 1
ATOM 542 N N . TRP A 1 66 ? 6.892 12.911 -2.193 1.00 97.19 66 TRP A N 1
ATOM 543 C CA . TRP A 1 66 ? 7.691 11.802 -1.688 1.00 97.19 66 TRP A CA 1
ATOM 544 C C . TRP A 1 66 ? 6.854 10.525 -1.624 1.00 97.19 66 TRP A C 1
ATOM 546 O O . TRP A 1 66 ? 5.751 10.507 -1.069 1.00 97.19 66 TRP A O 1
ATOM 556 N N . LEU A 1 67 ? 7.367 9.433 -2.179 1.00 95.62 67 LEU A N 1
ATOM 557 C CA . LEU A 1 67 ? 6.797 8.096 -2.062 1.00 95.62 67 LEU A CA 1
ATOM 558 C C . LEU A 1 67 ? 7.672 7.217 -1.161 1.00 95.62 67 LEU A C 1
ATOM 560 O O . LEU A 1 67 ? 8.851 7.010 -1.426 1.00 95.62 67 LEU A O 1
ATOM 564 N N . THR A 1 68 ? 7.097 6.648 -0.109 1.00 96.19 68 THR A N 1
ATOM 565 C CA . THR A 1 68 ? 7.792 5.674 0.741 1.00 96.19 68 THR A CA 1
ATOM 566 C C . THR A 1 68 ? 6.863 4.519 1.080 1.00 96.19 68 THR A C 1
ATOM 568 O O . THR A 1 68 ? 5.662 4.707 1.282 1.00 96.19 68 THR A O 1
ATOM 571 N N . ALA A 1 69 ? 7.397 3.303 1.107 1.00 96.00 69 ALA A N 1
ATOM 572 C CA . ALA A 1 69 ? 6.704 2.130 1.606 1.00 96.00 69 ALA A CA 1
ATOM 573 C C . ALA A 1 69 ? 7.524 1.521 2.740 1.00 96.00 69 ALA A C 1
ATOM 575 O O . ALA A 1 69 ? 8.690 1.178 2.543 1.00 96.00 69 ALA A O 1
ATOM 576 N N . ILE A 1 70 ? 6.892 1.362 3.900 1.00 97.88 70 ILE A N 1
ATOM 577 C CA . ILE A 1 70 ? 7.513 0.792 5.096 1.00 97.88 70 ILE A CA 1
ATOM 578 C C . ILE A 1 70 ? 6.973 -0.608 5.376 1.00 97.88 70 ILE A C 1
ATOM 580 O O . ILE A 1 70 ? 5.861 -0.979 4.969 1.00 97.88 70 ILE A O 1
ATOM 584 N N . SER A 1 71 ? 7.779 -1.398 6.074 1.00 98.12 71 SER A N 1
ATOM 585 C CA . SER A 1 71 ? 7.383 -2.700 6.595 1.00 98.12 71 SER A CA 1
ATOM 586 C C . SER A 1 71 ? 6.538 -2.537 7.854 1.00 98.12 71 SER A C 1
ATOM 588 O O . SER A 1 71 ? 6.766 -1.640 8.664 1.00 98.12 71 SER A O 1
ATOM 590 N N . THR A 1 72 ? 5.569 -3.434 8.027 1.00 98.31 72 THR A N 1
ATOM 591 C CA . THR A 1 72 ? 4.639 -3.465 9.170 1.00 98.31 72 THR A CA 1
ATOM 592 C C . THR A 1 72 ? 4.790 -4.714 10.031 1.00 98.31 72 THR A C 1
ATOM 594 O O . THR A 1 72 ? 4.318 -4.753 11.166 1.00 98.31 72 THR A O 1
ATOM 597 N N . GLN A 1 73 ? 5.460 -5.738 9.512 1.00 98.06 73 GLN A N 1
ATOM 598 C CA . GLN A 1 73 ? 5.741 -6.985 10.204 1.00 98.06 73 GLN A CA 1
ATOM 599 C C . GLN A 1 73 ? 7.135 -7.489 9.823 1.00 98.06 73 GLN A C 1
ATOM 601 O O . GLN A 1 73 ? 7.680 -7.141 8.772 1.00 98.06 73 GLN A O 1
ATOM 606 N N . TYR A 1 74 ? 7.695 -8.348 10.669 1.00 97.31 74 TYR A N 1
ATOM 607 C CA . TYR A 1 74 ? 8.872 -9.142 10.344 1.00 97.31 74 TYR A CA 1
ATOM 608 C C . TYR A 1 74 ? 8.441 -10.314 9.454 1.00 97.31 74 TYR A C 1
ATOM 610 O O . TYR A 1 74 ? 8.100 -11.394 9.940 1.00 97.31 74 TYR A O 1
ATOM 618 N N . GLY A 1 75 ? 8.381 -10.056 8.144 1.00 95.31 75 GLY A N 1
ATOM 619 C CA . GLY A 1 75 ? 7.828 -10.979 7.152 1.00 95.31 75 GLY A CA 1
ATOM 620 C C . GLY A 1 75 ? 6.316 -10.813 6.972 1.00 95.31 75 GLY A C 1
ATOM 621 O O . GLY A 1 75 ? 5.805 -9.703 7.108 1.00 95.31 75 GLY A O 1
ATOM 622 N N . CYS A 1 76 ? 5.588 -11.875 6.623 1.00 95.25 76 CYS A N 1
ATOM 623 C CA . CYS A 1 76 ? 4.133 -11.819 6.427 1.00 95.25 76 CYS A CA 1
ATOM 624 C C . CYS A 1 76 ? 3.493 -13.190 6.693 1.00 95.25 76 CYS A C 1
ATOM 626 O O . CYS A 1 76 ? 4.033 -14.187 6.220 1.00 95.25 76 CYS A O 1
ATOM 628 N N . PRO A 1 77 ? 2.357 -13.267 7.414 1.00 93.56 77 PRO A N 1
ATOM 629 C CA . PRO A 1 77 ? 1.657 -14.533 7.650 1.00 93.56 77 PRO A CA 1
ATOM 630 C C . PRO A 1 77 ? 0.792 -14.991 6.463 1.00 93.56 77 PRO A C 1
ATOM 632 O O . PRO A 1 77 ? 0.242 -16.086 6.505 1.00 93.56 77 PRO A O 1
ATOM 635 N N . GLN A 1 78 ? 0.616 -14.150 5.439 1.00 94.19 78 GLN A N 1
ATOM 636 C CA . GLN A 1 78 ? -0.128 -14.498 4.225 1.00 94.19 78 GLN A CA 1
ATOM 637 C C . GLN A 1 78 ? 0.772 -15.193 3.209 1.00 94.19 78 GLN A C 1
ATOM 639 O O . GLN A 1 78 ? 1.967 -14.936 3.202 1.00 94.19 78 GLN A O 1
ATOM 644 N N . HIS A 1 79 ? 0.197 -15.999 2.314 1.00 93.38 79 HIS A N 1
ATOM 645 C CA . HIS A 1 79 ? 0.926 -16.773 1.295 1.00 93.38 79 HIS A CA 1
ATOM 646 C C . HIS A 1 79 ? 0.517 -16.395 -0.139 1.00 93.38 79 HIS A C 1
ATOM 648 O O . HIS A 1 79 ? 0.329 -17.253 -1.004 1.00 93.38 79 HIS A O 1
ATOM 654 N N . CYS A 1 80 ? 0.339 -15.096 -0.394 1.00 92.75 80 CYS A N 1
ATOM 655 C CA . CYS A 1 80 ? -0.070 -14.598 -1.706 1.00 92.75 80 CYS A CA 1
ATOM 656 C C . CYS A 1 80 ? 0.890 -15.063 -2.815 1.00 92.75 80 CYS A C 1
ATOM 658 O O . CYS A 1 80 ? 2.097 -14.862 -2.707 1.00 92.75 80 CYS A O 1
ATOM 660 N N . GLN A 1 81 ? 0.346 -15.600 -3.909 1.00 90.00 81 GLN A N 1
ATOM 661 C CA . GLN A 1 81 ? 1.098 -16.256 -4.995 1.00 90.00 81 GLN A CA 1
ATOM 662 C C . GLN A 1 81 ? 2.018 -15.300 -5.780 1.00 90.00 81 GLN A C 1
ATOM 664 O O . GLN A 1 81 ? 2.943 -15.714 -6.469 1.00 90.00 81 GLN A O 1
ATOM 669 N N . PHE A 1 82 ? 1.766 -13.996 -5.677 1.00 85.81 82 PHE A N 1
ATOM 670 C CA . PHE A 1 82 ? 2.497 -12.927 -6.363 1.00 85.81 82 PHE A CA 1
ATOM 671 C C . PHE A 1 82 ? 3.471 -12.173 -5.435 1.00 85.81 82 PHE A C 1
ATOM 673 O O . PHE A 1 82 ? 3.964 -11.104 -5.798 1.00 85.81 82 PHE A O 1
ATOM 680 N N . CYS A 1 83 ? 3.722 -12.675 -4.220 1.00 87.50 83 CYS A N 1
ATOM 681 C CA . CYS A 1 83 ? 4.540 -12.012 -3.203 1.00 87.50 83 CYS A CA 1
ATOM 682 C C . CYS A 1 83 ? 5.676 -12.919 -2.712 1.00 87.50 83 CYS A C 1
ATOM 684 O O . CYS A 1 83 ? 5.448 -14.087 -2.427 1.00 87.50 83 CYS A O 1
ATOM 686 N N . LEU A 1 84 ? 6.877 -12.356 -2.540 1.00 87.44 84 LEU A N 1
ATOM 687 C CA . LEU A 1 84 ? 8.076 -13.069 -2.064 1.00 87.44 84 LEU A CA 1
ATOM 688 C C . LEU A 1 84 ? 8.289 -12.970 -0.544 1.00 87.44 84 LEU A C 1
ATOM 690 O O . LEU A 1 84 ? 9.054 -13.726 0.052 1.00 87.44 84 LEU A O 1
ATOM 694 N N . VAL A 1 85 ? 7.601 -12.037 0.119 1.00 90.94 85 VAL A N 1
ATOM 695 C CA . VAL A 1 85 ? 7.675 -11.867 1.579 1.00 90.94 85 VAL A CA 1
ATOM 696 C C . VAL A 1 85 ? 7.322 -13.143 2.369 1.00 90.94 85 VAL A C 1
ATOM 698 O O . VAL A 1 85 ? 8.002 -13.390 3.366 1.00 90.94 85 VAL A O 1
ATOM 701 N N . PRO A 1 86 ? 6.323 -13.965 1.980 1.00 89.00 86 PRO A N 1
ATOM 702 C CA . PRO A 1 86 ? 5.935 -15.153 2.747 1.00 89.00 86 PRO A CA 1
ATOM 703 C C . PRO A 1 86 ? 7.062 -16.181 2.914 1.00 89.00 86 PRO A C 1
ATOM 705 O O . PRO A 1 86 ? 7.143 -16.845 3.945 1.00 89.00 86 PRO A O 1
ATOM 708 N N . GLU A 1 87 ? 7.977 -16.281 1.946 1.00 87.56 87 GLU A N 1
ATOM 709 C CA . GLU A 1 87 ? 9.137 -17.187 2.003 1.00 87.56 87 GLU A CA 1
ATOM 710 C C . GLU A 1 87 ? 10.145 -16.799 3.096 1.00 87.56 87 GLU A C 1
ATOM 712 O O . GLU A 1 87 ? 10.965 -17.611 3.523 1.00 87.56 87 GLU A O 1
ATOM 717 N N . LEU A 1 88 ? 10.080 -15.561 3.595 1.00 90.62 88 LEU A N 1
ATOM 718 C CA . LEU A 1 88 ? 10.883 -15.109 4.731 1.00 90.62 88 LEU A CA 1
ATOM 719 C C . LEU A 1 88 ? 10.296 -15.573 6.080 1.00 90.62 88 LEU A C 1
ATOM 721 O O . LEU A 1 88 ? 10.949 -15.414 7.118 1.00 90.62 88 LEU A O 1
ATOM 725 N N . GLY A 1 89 ? 9.096 -16.161 6.070 1.00 92.00 89 GLY A N 1
ATOM 726 C CA . GLY A 1 89 ? 8.326 -16.545 7.250 1.00 92.00 89 GLY A CA 1
ATOM 727 C C . GLY A 1 89 ? 7.669 -15.351 7.945 1.00 92.00 89 GLY A C 1
ATOM 728 O O . GLY A 1 89 ? 7.777 -14.213 7.496 1.00 92.00 89 GLY A O 1
ATOM 729 N N . PHE A 1 90 ? 6.997 -15.606 9.068 1.00 95.62 90 PHE A N 1
ATOM 730 C CA . PHE A 1 90 ? 6.408 -14.574 9.921 1.00 95.62 90 PHE A CA 1
ATOM 731 C C . PHE A 1 90 ? 7.023 -14.619 11.322 1.00 95.62 90 PHE A C 1
ATOM 733 O O . PHE A 1 90 ? 6.974 -15.647 11.992 1.00 95.62 90 PHE A O 1
ATOM 740 N N . HIS A 1 91 ? 7.571 -13.488 11.769 1.00 96.69 91 HIS A N 1
ATOM 741 C CA . HIS A 1 91 ? 8.327 -13.361 13.025 1.00 96.69 91 HIS A CA 1
ATOM 742 C C . HIS A 1 91 ? 7.754 -12.278 13.950 1.00 96.69 91 HIS A C 1
ATOM 744 O O . HIS A 1 91 ? 8.426 -11.788 14.856 1.00 96.69 91 HIS A O 1
ATOM 750 N N . GLY A 1 92 ? 6.489 -11.911 13.735 1.00 97.00 92 GLY A N 1
ATOM 751 C CA . GLY A 1 92 ? 5.758 -10.964 14.570 1.00 97.00 92 GLY A CA 1
ATOM 752 C C . GLY A 1 92 ? 5.577 -9.580 13.950 1.00 97.00 92 GLY A C 1
ATOM 753 O O . GLY A 1 92 ? 6.032 -9.273 12.848 1.00 97.00 92 GLY A O 1
ATOM 754 N N . ASN A 1 93 ? 4.856 -8.739 14.685 1.00 98.19 93 ASN A N 1
ATOM 755 C CA . ASN A 1 93 ? 4.523 -7.379 14.281 1.00 98.19 93 ASN A CA 1
ATOM 756 C C . ASN A 1 93 ? 5.653 -6.402 14.607 1.00 98.19 93 ASN A C 1
ATOM 758 O O . ASN A 1 93 ? 6.281 -6.524 15.659 1.00 98.19 93 ASN A O 1
ATOM 762 N N . LEU A 1 94 ? 5.838 -5.399 13.745 1.00 98.62 94 LEU A N 1
ATOM 763 C CA . LEU A 1 94 ? 6.638 -4.223 14.079 1.00 98.62 94 LEU A CA 1
ATOM 764 C C . LEU A 1 94 ? 5.843 -3.322 15.031 1.00 98.62 94 LEU A C 1
ATOM 766 O O . LEU A 1 94 ? 4.629 -3.142 14.889 1.00 98.62 94 LEU A O 1
ATOM 770 N N . THR A 1 95 ? 6.529 -2.755 16.008 1.00 98.62 95 THR A N 1
ATOM 771 C CA . THR A 1 95 ? 5.994 -1.741 16.916 1.00 98.62 95 THR A CA 1
ATOM 772 C C . THR A 1 95 ? 5.849 -0.392 16.209 1.00 98.62 95 THR A C 1
ATOM 774 O O . THR A 1 95 ? 6.423 -0.155 15.145 1.00 98.62 95 THR A O 1
ATOM 777 N N . THR A 1 96 ? 5.086 0.521 16.814 1.00 98.69 96 THR A N 1
ATOM 778 C CA . THR A 1 96 ? 4.988 1.918 16.360 1.00 98.69 96 THR A CA 1
ATOM 779 C C . THR A 1 96 ? 6.370 2.575 16.264 1.00 98.69 96 THR A C 1
ATOM 781 O O . THR A 1 96 ? 6.656 3.244 15.276 1.00 98.69 96 THR A O 1
ATOM 784 N N . GLU A 1 97 ? 7.246 2.337 17.248 1.00 98.44 97 GLU A N 1
ATOM 785 C CA . GLU A 1 97 ? 8.606 2.891 17.286 1.00 98.44 97 GLU A CA 1
ATOM 786 C C . GLU A 1 97 ? 9.467 2.359 16.131 1.00 98.44 97 GLU A C 1
ATOM 788 O O . GLU A 1 97 ? 10.096 3.139 15.424 1.00 98.44 97 GLU A O 1
ATOM 793 N N . GLU A 1 98 ? 9.434 1.050 15.868 1.00 98.69 98 GLU A N 1
ATOM 794 C CA . GLU A 1 98 ? 10.177 0.440 14.758 1.00 98.69 98 GLU A CA 1
ATOM 795 C C . GLU A 1 98 ? 9.677 0.908 13.376 1.00 98.69 98 GLU A C 1
ATOM 797 O O . GLU A 1 98 ? 10.455 1.013 12.427 1.00 98.69 98 GLU A O 1
ATOM 802 N N . MET A 1 99 ? 8.382 1.203 13.232 1.00 98.75 99 MET A N 1
ATOM 803 C CA . MET A 1 99 ? 7.838 1.796 12.003 1.00 98.75 99 MET A CA 1
ATOM 804 C C . MET A 1 99 ? 8.249 3.262 11.834 1.00 98.75 99 MET A C 1
ATOM 806 O O . MET A 1 99 ? 8.623 3.661 10.731 1.00 98.75 99 MET A O 1
ATOM 810 N N . TRP A 1 100 ? 8.246 4.052 12.911 1.00 98.19 100 TRP A N 1
ATOM 811 C CA . TRP A 1 100 ? 8.766 5.421 12.882 1.00 98.19 100 TRP A CA 1
ATOM 812 C C . TRP A 1 100 ? 10.259 5.469 12.587 1.00 98.19 100 TRP A C 1
ATOM 814 O O . TRP A 1 100 ? 10.703 6.318 11.823 1.00 98.19 100 TRP A O 1
ATOM 824 N N . GLU A 1 101 ? 11.032 4.529 13.117 1.00 98.25 101 GLU A N 1
ATOM 825 C CA . GLU A 1 101 ? 12.468 4.453 12.873 1.00 98.25 101 GLU A CA 1
ATOM 826 C C . GLU A 1 101 ? 12.805 4.243 11.388 1.00 98.25 101 GLU A C 1
ATOM 828 O O . GLU A 1 101 ? 13.774 4.821 10.895 1.00 98.25 101 GLU A O 1
ATOM 833 N N . GLN A 1 102 ? 11.975 3.495 10.648 1.00 98.56 102 GLN A N 1
ATOM 834 C CA . GLN A 1 102 ? 12.091 3.379 9.188 1.00 98.56 102 GLN A CA 1
ATOM 835 C C . GLN A 1 102 ? 11.845 4.718 8.478 1.00 98.56 102 GLN A C 1
ATOM 837 O O . GLN A 1 102 ? 12.571 5.051 7.541 1.00 98.56 102 GLN A O 1
ATOM 842 N N . LEU A 1 103 ? 10.835 5.483 8.908 1.00 98.31 103 LEU A N 1
ATOM 843 C CA . LEU A 1 103 ? 10.515 6.795 8.332 1.00 98.31 103 LEU A CA 1
ATOM 844 C C . LEU A 1 103 ? 11.614 7.816 8.636 1.00 98.31 103 LEU A C 1
ATOM 846 O O . LEU A 1 103 ? 12.109 8.474 7.727 1.00 98.31 103 LEU A O 1
ATOM 850 N N . GLU A 1 104 ? 12.056 7.886 9.890 1.00 98.12 104 GLU A N 1
ATOM 851 C CA . GLU A 1 104 ? 13.189 8.710 10.317 1.00 98.12 104 GLU A CA 1
ATOM 852 C C . GLU A 1 104 ? 14.449 8.389 9.522 1.00 98.12 104 GLU A C 1
ATOM 854 O O . GLU A 1 104 ? 15.156 9.287 9.066 1.00 98.12 104 GLU A O 1
ATOM 859 N N . PHE A 1 105 ? 14.742 7.105 9.326 1.00 98.38 105 PHE A N 1
ATOM 860 C CA . PHE A 1 105 ? 15.872 6.683 8.515 1.00 98.38 105 PHE A CA 1
ATOM 861 C C . PHE A 1 105 ? 15.783 7.217 7.084 1.00 98.38 105 PHE A C 1
ATOM 863 O O . PHE A 1 105 ? 16.764 7.789 6.604 1.00 98.38 105 PHE A O 1
ATOM 870 N N . VAL A 1 106 ? 14.617 7.072 6.443 1.00 97.19 106 VAL A N 1
ATOM 871 C CA . VAL A 1 106 ? 14.343 7.567 5.086 1.00 97.19 106 VAL A CA 1
ATOM 872 C C . VAL A 1 106 ? 14.503 9.087 5.014 1.00 97.19 106 VAL A C 1
ATOM 874 O O . VAL A 1 106 ? 15.224 9.582 4.150 1.00 97.19 106 VAL A O 1
ATOM 877 N N . PHE A 1 107 ? 13.918 9.840 5.947 1.00 97.19 107 PHE A N 1
ATOM 878 C CA . PHE A 1 107 ? 14.026 11.302 5.959 1.00 97.19 107 PHE A CA 1
ATOM 879 C C . PHE A 1 107 ? 15.454 11.786 6.213 1.00 97.19 107 PHE A C 1
ATOM 881 O O . PHE A 1 107 ? 15.892 12.778 5.634 1.00 97.19 107 PHE A O 1
ATOM 888 N N . ASN A 1 108 ? 16.226 11.051 7.012 1.00 96.75 108 ASN A N 1
ATOM 889 C CA . ASN A 1 108 ? 17.633 11.354 7.253 1.00 96.75 108 ASN A CA 1
ATOM 890 C C . ASN A 1 108 ? 18.550 11.097 6.045 1.00 96.75 108 ASN A C 1
ATOM 892 O O . ASN A 1 108 ? 19.686 11.574 6.082 1.00 96.75 108 ASN A O 1
ATOM 896 N N . GLN A 1 109 ? 18.094 10.390 5.002 1.00 95.88 109 GLN A N 1
ATOM 897 C CA . GLN A 1 109 ? 18.841 10.269 3.740 1.00 95.88 109 GLN A CA 1
ATOM 898 C C . GLN A 1 109 ? 18.712 11.517 2.854 1.00 95.88 109 GLN A C 1
ATOM 900 O O . GLN A 1 109 ? 19.566 11.731 2.002 1.00 95.88 109 GLN A O 1
ATOM 905 N N . HIS A 1 110 ? 17.693 12.354 3.087 1.00 95.50 110 HIS A N 1
ATOM 906 C CA . HIS A 1 110 ? 17.414 13.565 2.307 1.00 95.50 110 HIS A CA 1
ATOM 907 C C . HIS A 1 110 ? 17.191 14.768 3.235 1.00 95.50 110 HIS A C 1
ATOM 909 O O . HIS A 1 110 ? 16.124 15.386 3.261 1.00 95.50 110 HIS A O 1
ATOM 915 N N . LYS A 1 111 ? 18.189 15.088 4.070 1.00 95.38 111 LYS A N 1
ATOM 916 C CA . LYS A 1 111 ? 18.088 16.155 5.090 1.00 95.38 111 LYS A CA 1
ATOM 917 C C . LYS A 1 111 ? 17.880 17.547 4.493 1.00 95.38 111 LYS A C 1
ATOM 919 O O . LYS A 1 111 ? 17.417 18.445 5.195 1.00 95.38 111 LYS A O 1
ATOM 924 N N . GLU A 1 112 ? 18.239 17.725 3.227 1.00 96.19 112 GLU A N 1
ATOM 925 C CA . GLU A 1 112 ? 17.983 18.920 2.429 1.00 96.19 112 GLU A CA 1
ATOM 926 C C . GLU A 1 112 ? 16.484 19.176 2.209 1.00 96.19 112 GLU A C 1
ATOM 928 O O . GLU A 1 112 ? 16.068 20.333 2.116 1.00 96.19 112 GLU A O 1
ATOM 933 N N . VAL A 1 113 ? 15.657 18.124 2.217 1.00 96.62 113 VAL A N 1
ATOM 934 C CA . VAL A 1 113 ? 14.203 18.218 2.066 1.00 96.62 113 VAL A CA 1
ATOM 935 C C . VAL A 1 113 ? 13.593 18.650 3.398 1.00 96.62 113 VAL A C 1
ATOM 937 O O . VAL A 1 113 ? 13.355 17.866 4.318 1.00 96.62 113 VAL A O 1
ATOM 940 N N . THR A 1 114 ? 13.350 19.951 3.523 1.00 95.69 114 THR A N 1
ATOM 941 C CA . THR A 1 114 ? 12.794 20.567 4.741 1.00 95.69 114 THR A CA 1
ATOM 942 C C . THR A 1 114 ? 11.279 20.737 4.705 1.00 95.69 114 THR A C 1
ATOM 944 O O . THR A 1 114 ? 10.677 21.013 5.741 1.00 95.69 114 THR A O 1
ATOM 947 N N . LYS A 1 115 ? 10.659 20.511 3.545 1.00 97.44 115 LYS A N 1
ATOM 948 C CA . LYS A 1 115 ? 9.210 20.483 3.333 1.00 97.44 115 LYS A CA 1
ATOM 949 C C . LYS A 1 115 ? 8.866 19.473 2.242 1.00 97.44 115 LYS A C 1
ATOM 951 O O . LYS A 1 115 ? 9.676 19.253 1.350 1.00 97.44 115 LYS A O 1
ATOM 956 N N . SER A 1 116 ? 7.668 18.906 2.297 1.00 97.75 116 SER A N 1
ATOM 957 C CA . SER A 1 116 ? 7.102 18.100 1.218 1.00 97.75 116 SER A CA 1
ATOM 958 C C . SER A 1 116 ? 5.582 18.250 1.191 1.00 97.75 116 SER A C 1
ATOM 960 O O . SER A 1 116 ? 4.898 17.890 2.156 1.00 97.75 116 SER A O 1
ATOM 962 N N . ASP A 1 117 ? 5.049 18.697 0.054 1.00 97.31 117 ASP A N 1
ATOM 963 C CA . ASP A 1 117 ? 3.614 18.923 -0.164 1.00 97.31 117 ASP A CA 1
ATOM 964 C C . ASP A 1 117 ? 2.796 17.624 -0.097 1.00 97.31 117 ASP A C 1
ATOM 966 O O . ASP A 1 117 ? 1.583 17.644 0.140 1.00 97.31 117 ASP A O 1
ATOM 970 N N . LYS A 1 118 ? 3.437 16.468 -0.323 1.00 97.06 118 LYS A N 1
ATOM 971 C CA . LYS A 1 118 ? 2.798 15.156 -0.186 1.00 97.06 118 LYS A CA 1
ATOM 972 C C . LYS A 1 118 ? 3.797 14.036 0.070 1.00 97.06 118 LYS A C 1
ATOM 974 O O . LYS A 1 118 ? 4.514 13.632 -0.834 1.00 97.06 118 LYS A O 1
ATOM 979 N N . ILE A 1 119 ? 3.736 13.428 1.247 1.00 98.06 119 ILE A N 1
ATOM 980 C CA . ILE A 1 119 ? 4.497 12.225 1.598 1.00 98.06 119 ILE A CA 1
ATOM 981 C C . ILE A 1 119 ? 3.537 11.043 1.623 1.00 98.06 119 ILE A C 1
ATOM 983 O O . ILE A 1 119 ? 2.824 10.825 2.601 1.00 98.06 119 ILE A O 1
ATOM 987 N N . LYS A 1 120 ? 3.463 10.285 0.530 1.00 97.62 120 LYS A N 1
ATOM 988 C CA . LYS A 1 120 ? 2.615 9.092 0.469 1.00 97.62 120 LYS A CA 1
ATOM 989 C C . LYS A 1 120 ? 3.334 7.929 1.143 1.00 97.62 120 LYS A C 1
ATOM 991 O O . LYS A 1 120 ? 4.330 7.442 0.615 1.00 97.62 120 LYS A O 1
ATOM 996 N N . VAL A 1 121 ? 2.784 7.467 2.266 1.00 98.38 121 VAL A N 1
ATOM 997 C CA . VAL A 1 121 ? 3.353 6.366 3.055 1.00 98.38 121 VAL A CA 1
ATOM 998 C C . VAL A 1 121 ? 2.514 5.108 2.883 1.00 98.38 121 VAL A C 1
ATOM 1000 O O . VAL A 1 121 ? 1.377 5.026 3.348 1.00 98.38 121 VAL A O 1
ATOM 1003 N N . GLY A 1 122 ? 3.070 4.117 2.194 1.00 97.56 122 GLY A N 1
ATOM 1004 C CA . GLY A 1 122 ? 2.481 2.796 2.037 1.00 97.56 122 GLY A CA 1
ATOM 1005 C C . GLY A 1 122 ? 2.856 1.870 3.187 1.00 97.56 122 GLY A C 1
ATOM 1006 O O . GLY A 1 122 ? 4.015 1.498 3.337 1.00 97.56 122 GLY A O 1
ATOM 1007 N N . PHE A 1 123 ? 1.866 1.409 3.945 1.00 97.62 123 PHE A N 1
ATOM 1008 C CA . PHE A 1 123 ? 2.037 0.328 4.917 1.00 97.62 123 PHE A CA 1
ATOM 1009 C C . PHE A 1 123 ? 1.874 -1.015 4.197 1.00 97.62 123 PHE A C 1
ATOM 1011 O O . PHE A 1 123 ? 0.873 -1.694 4.370 1.00 97.62 123 PHE A O 1
ATOM 1018 N N . ALA A 1 124 ? 2.774 -1.319 3.263 1.00 91.12 124 ALA A N 1
ATOM 1019 C CA . ALA A 1 124 ? 2.607 -2.442 2.331 1.00 91.12 124 ALA A CA 1
ATOM 1020 C C . ALA A 1 124 ? 3.920 -3.107 1.910 1.00 91.12 124 ALA A C 1
ATOM 1022 O O . ALA A 1 124 ? 3.902 -3.960 1.023 1.00 91.12 124 ALA A O 1
ATOM 1023 N N . ARG A 1 125 ? 5.068 -2.723 2.491 1.00 92.94 125 ARG A N 1
ATOM 1024 C CA . ARG A 1 125 ? 6.340 -3.305 2.057 1.00 92.94 125 ARG A CA 1
ATOM 1025 C C . ARG A 1 125 ? 6.460 -4.759 2.498 1.00 92.94 125 ARG A C 1
ATOM 1027 O O . ARG A 1 125 ? 6.624 -5.631 1.659 1.00 92.94 125 ARG A O 1
ATOM 1034 N N . MET A 1 126 ? 6.336 -5.025 3.794 1.00 95.56 126 MET A N 1
ATOM 1035 C CA . MET A 1 126 ? 6.295 -6.378 4.353 1.00 95.56 126 MET A CA 1
ATOM 1036 C C . MET A 1 126 ? 5.204 -6.453 5.419 1.00 95.56 126 MET A C 1
ATOM 1038 O O . MET A 1 126 ? 5.111 -5.573 6.282 1.00 95.56 126 MET A O 1
ATOM 1042 N N . GLY A 1 127 ? 4.382 -7.495 5.343 1.00 95.94 127 GLY A N 1
ATOM 1043 C CA . GLY A 1 127 ? 3.273 -7.741 6.259 1.00 95.94 127 GLY A CA 1
ATOM 1044 C C . GLY A 1 127 ? 1.894 -7.404 5.694 1.00 95.94 127 GLY A C 1
ATOM 1045 O O . GLY A 1 127 ? 1.754 -6.790 4.639 1.00 95.94 127 GLY A O 1
ATOM 1046 N N . GLU A 1 128 ? 0.879 -7.825 6.438 1.00 97.19 128 GLU A N 1
ATOM 1047 C CA . GLU A 1 128 ? -0.541 -7.581 6.224 1.00 97.19 128 GLU A CA 1
ATOM 1048 C C . GLU A 1 128 ? -1.063 -6.674 7.364 1.00 97.19 128 GLU A C 1
ATOM 1050 O O . GLU A 1 128 ? -1.205 -7.127 8.509 1.00 97.19 128 GLU A O 1
ATOM 1055 N N . PRO A 1 129 ? -1.332 -5.385 7.077 1.00 96.81 129 PRO A N 1
ATOM 1056 C CA . PRO A 1 129 ? -1.764 -4.384 8.054 1.00 96.81 129 PRO A CA 1
ATOM 1057 C C . PRO A 1 129 ? -2.956 -4.752 8.930 1.00 96.81 129 PRO A C 1
ATOM 1059 O O . PRO A 1 129 ? -3.032 -4.268 10.064 1.00 96.81 129 PRO A O 1
ATOM 1062 N N . GLN A 1 130 ? -3.857 -5.623 8.474 1.00 97.25 130 GLN A N 1
ATOM 1063 C CA . GLN A 1 130 ? -4.969 -6.115 9.290 1.00 97.25 130 GLN A CA 1
ATOM 1064 C C . GLN A 1 130 ? -4.488 -6.830 10.561 1.00 97.25 130 GLN A C 1
ATOM 1066 O O . GLN A 1 130 ? -5.161 -6.774 11.589 1.00 97.25 130 GLN A O 1
ATOM 1071 N N . TYR A 1 131 ? -3.305 -7.449 10.549 1.00 97.75 131 TYR A N 1
ATOM 1072 C CA . TYR A 1 131 ? -2.734 -8.111 11.729 1.00 97.75 131 TYR A CA 1
ATOM 1073 C C . TYR A 1 13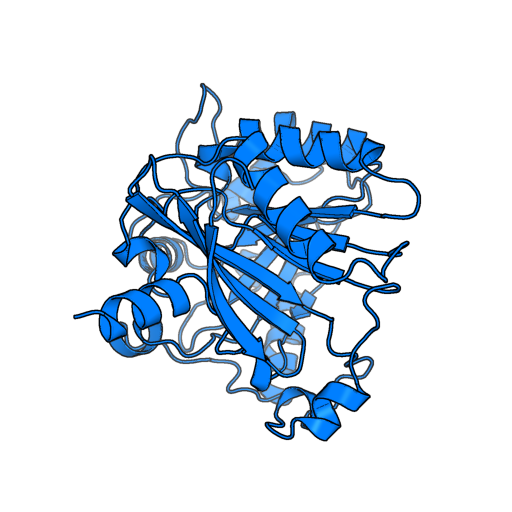1 ? -1.969 -7.176 12.662 1.00 97.75 131 TYR A C 1
ATOM 1075 O O . TYR A 1 131 ? -1.666 -7.561 13.792 1.00 97.75 131 TYR A O 1
ATOM 1083 N N . ASN A 1 132 ? -1.673 -5.950 12.225 1.00 98.38 132 ASN A N 1
ATOM 1084 C CA . ASN A 1 132 ? -0.919 -4.966 13.000 1.00 98.38 132 ASN A CA 1
ATOM 1085 C C . ASN A 1 132 ? -1.610 -3.592 13.066 1.00 98.38 132 ASN A C 1
ATOM 1087 O O . ASN A 1 132 ? -0.963 -2.556 13.226 1.00 98.38 132 ASN A O 1
ATOM 1091 N N . TRP A 1 133 ? -2.940 -3.575 12.943 1.00 98.56 133 TRP A N 1
ATOM 1092 C CA . TRP A 1 133 ? -3.695 -2.340 12.746 1.00 98.56 133 TRP A CA 1
ATOM 1093 C C . TRP A 1 133 ? -3.482 -1.323 13.874 1.00 98.56 133 TRP A C 1
ATOM 1095 O O . TRP A 1 133 ? -3.307 -0.147 13.586 1.00 98.56 133 TRP A O 1
ATOM 1105 N N . LYS A 1 134 ? -3.394 -1.751 15.143 1.00 98.50 134 LYS A N 1
ATOM 1106 C CA . LYS A 1 134 ? -3.199 -0.837 16.286 1.00 98.50 134 LYS A CA 1
ATOM 1107 C C . LYS A 1 134 ? -1.927 0.002 16.169 1.00 98.50 134 LYS A C 1
ATOM 1109 O O . LYS A 1 134 ? -1.994 1.222 16.288 1.00 98.50 134 LYS A O 1
ATOM 1114 N N . ASN A 1 135 ? -0.788 -0.642 15.914 1.00 98.75 135 ASN A N 1
ATOM 1115 C CA . ASN A 1 135 ? 0.490 0.061 15.806 1.00 98.75 135 ASN A CA 1
ATOM 1116 C C . ASN A 1 135 ? 0.513 0.957 14.561 1.00 98.75 135 ASN A C 1
ATOM 1118 O O . ASN A 1 135 ? 0.960 2.096 14.626 1.00 98.75 135 ASN A O 1
ATOM 1122 N N . ILE A 1 136 ? -0.028 0.474 13.438 1.00 98.75 136 ILE A N 1
ATOM 1123 C CA . ILE A 1 13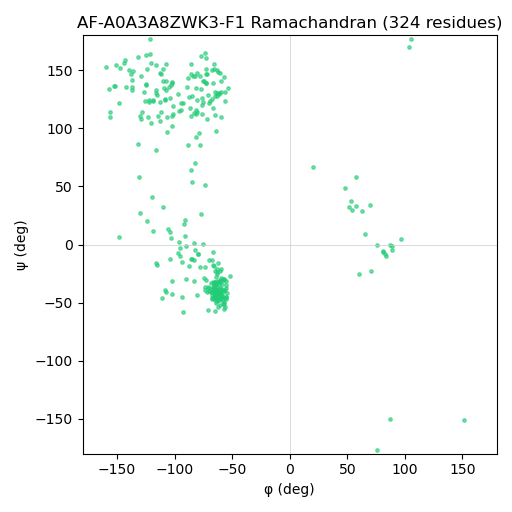6 ? -0.098 1.233 12.181 1.00 98.75 136 ILE A CA 1
ATOM 1124 C C . ILE A 1 136 ? -0.941 2.498 12.349 1.00 98.75 136 ILE A C 1
ATOM 1126 O O . ILE A 1 136 ? -0.516 3.584 11.967 1.00 98.75 136 ILE A O 1
ATOM 1130 N N . LEU A 1 137 ? -2.127 2.367 12.945 1.00 98.75 137 LEU A N 1
ATOM 1131 C CA . LEU A 1 137 ? -3.019 3.496 13.180 1.00 98.75 137 LEU A CA 1
ATOM 1132 C C . LEU A 1 137 ? -2.410 4.510 14.151 1.00 98.75 137 LEU A C 1
ATOM 1134 O O . LEU A 1 137 ? -2.629 5.704 13.969 1.00 98.75 137 LEU A O 1
ATOM 1138 N N . GLN A 1 138 ? -1.604 4.071 15.123 1.00 98.75 138 GLN A N 1
ATOM 1139 C CA . GLN A 1 138 ? -0.846 4.995 15.965 1.00 98.75 138 GLN A CA 1
ATOM 1140 C C . GLN A 1 138 ? 0.173 5.801 15.147 1.00 98.75 138 GLN A C 1
ATOM 1142 O O . GLN A 1 138 ? 0.145 7.026 15.211 1.00 98.75 138 GLN A O 1
ATOM 1147 N N . VAL A 1 139 ? 0.978 5.151 14.295 1.00 98.69 139 VAL A N 1
ATOM 1148 C CA . VAL A 1 139 ? 1.914 5.850 13.389 1.00 98.69 139 VAL A CA 1
ATOM 1149 C C . VAL A 1 139 ? 1.173 6.871 12.519 1.00 98.69 139 VAL A C 1
ATOM 1151 O O . VAL A 1 139 ? 1.608 8.011 12.379 1.00 98.69 139 VAL A O 1
ATOM 1154 N N . MET A 1 140 ? 0.024 6.492 11.952 1.00 98.56 140 MET A N 1
ATOM 1155 C CA . MET A 1 140 ? -0.783 7.392 11.123 1.00 98.56 140 MET A CA 1
ATOM 1156 C C . MET A 1 140 ? -1.329 8.596 11.899 1.00 98.56 140 MET A C 1
ATOM 1158 O O . MET A 1 140 ? -1.419 9.679 11.328 1.00 98.56 140 MET A O 1
ATOM 1162 N N . ARG A 1 141 ? -1.690 8.441 13.181 1.00 98.56 141 ARG A N 1
ATOM 1163 C CA . ARG A 1 141 ? -2.102 9.573 14.029 1.00 98.56 141 ARG A CA 1
ATOM 1164 C C . ARG A 1 141 ? -0.930 10.513 14.291 1.00 98.56 141 ARG A C 1
ATOM 1166 O O . ARG A 1 141 ? -1.078 11.719 14.111 1.00 98.56 141 ARG A O 1
ATOM 1173 N N . ASP A 1 142 ? 0.225 9.953 14.635 1.00 98.25 142 ASP A N 1
ATOM 1174 C CA . ASP A 1 142 ? 1.444 10.707 14.940 1.00 98.25 142 ASP A CA 1
ATOM 1175 C C . ASP A 1 142 ? 1.909 11.560 13.740 1.00 98.25 142 ASP A C 1
ATOM 1177 O O . ASP A 1 142 ? 2.427 12.662 13.919 1.00 98.25 142 ASP A O 1
ATOM 1181 N N . MET A 1 143 ? 1.660 11.102 12.502 1.00 97.81 143 MET A N 1
ATOM 1182 C CA . MET A 1 143 ? 1.988 11.842 11.274 1.00 97.81 143 MET A CA 1
ATOM 1183 C C . MET A 1 143 ? 1.349 13.235 11.210 1.00 97.81 143 MET A C 1
ATOM 1185 O O . MET A 1 143 ? 1.937 14.129 10.603 1.00 97.81 143 MET A O 1
ATOM 1189 N N . LYS A 1 144 ? 0.176 13.447 11.831 1.00 95.56 144 LYS A N 1
ATOM 1190 C CA . LYS A 1 144 ? -0.515 14.751 11.813 1.00 95.56 144 LYS A CA 1
ATOM 1191 C C . LYS A 1 144 ? 0.306 15.853 12.487 1.00 95.56 144 LYS A C 1
ATOM 1193 O O . LYS A 1 144 ? 0.202 17.010 12.096 1.00 95.56 144 LYS A O 1
ATOM 1198 N N . THR A 1 145 ? 1.102 15.499 13.494 1.00 94.69 145 THR A N 1
ATOM 1199 C CA . THR A 1 145 ? 1.848 16.446 14.339 1.00 94.69 145 THR A CA 1
ATOM 1200 C C . THR A 1 145 ? 3.359 16.253 14.264 1.00 94.69 145 THR A C 1
ATOM 1202 O O . THR A 1 145 ? 4.081 16.793 15.095 1.00 94.69 145 THR A O 1
ATOM 1205 N N . TYR A 1 146 ? 3.845 15.456 13.312 1.00 95.81 146 TYR A N 1
ATOM 1206 C CA . TYR A 1 146 ? 5.246 15.047 13.254 1.00 95.81 146 TYR A CA 1
ATOM 1207 C C . TYR A 1 146 ? 6.211 16.216 13.006 1.00 95.81 146 TYR A C 1
ATOM 1209 O O . TYR A 1 146 ? 7.133 16.438 13.790 1.00 95.81 146 TYR A O 1
ATOM 1217 N N . ARG A 1 147 ? 6.025 16.957 11.907 1.00 93.56 147 ARG A N 1
ATOM 1218 C CA . ARG A 1 147 ? 6.938 18.031 11.499 1.00 93.56 147 ARG A CA 1
ATOM 1219 C C . ARG A 1 147 ? 6.239 19.045 10.602 1.00 93.56 147 ARG A C 1
ATOM 1221 O O . ARG A 1 147 ? 5.594 18.670 9.625 1.00 93.56 147 ARG A O 1
ATOM 1228 N N . ASP A 1 148 ? 6.442 20.327 10.888 1.00 94.75 148 ASP A N 1
ATOM 1229 C CA . ASP A 1 148 ? 5.941 21.410 10.044 1.00 94.75 148 ASP A CA 1
ATOM 1230 C C . ASP A 1 148 ? 6.503 21.319 8.618 1.00 94.75 148 ASP A C 1
ATOM 1232 O O . ASP A 1 148 ? 7.672 20.997 8.399 1.00 94.75 148 ASP A O 1
ATOM 1236 N N . GLY A 1 149 ? 5.652 21.606 7.631 1.00 95.31 149 GLY A N 1
ATOM 1237 C CA . GLY A 1 149 ? 5.996 21.528 6.210 1.00 95.31 149 GLY A CA 1
ATOM 1238 C C . GLY A 1 149 ? 5.940 20.120 5.610 1.00 95.31 149 GLY A C 1
ATOM 1239 O O . GLY A 1 149 ? 6.090 19.990 4.397 1.00 95.31 149 GLY A O 1
ATOM 1240 N N . PHE A 1 150 ? 5.707 19.071 6.405 1.00 97.62 150 PHE A N 1
ATOM 1241 C CA . PHE A 1 150 ? 5.548 17.698 5.920 1.00 97.62 150 PHE A CA 1
ATOM 1242 C C . PHE A 1 150 ? 4.062 17.332 5.889 1.00 97.62 150 PHE A C 1
ATOM 1244 O O . PHE A 1 150 ? 3.425 17.188 6.929 1.00 97.62 150 PHE A O 1
ATOM 1251 N N . THR A 1 151 ? 3.501 17.146 4.694 1.00 97.56 151 THR A N 1
ATOM 1252 C CA . THR A 1 151 ? 2.089 16.760 4.540 1.00 97.56 151 THR A CA 1
ATOM 1253 C C . THR A 1 151 ? 1.976 15.274 4.213 1.00 97.56 151 THR A C 1
ATOM 1255 O O . THR A 1 151 ? 2.186 14.854 3.074 1.00 97.56 151 THR A O 1
ATOM 1258 N N . PHE A 1 152 ? 1.636 14.449 5.201 1.00 98.06 152 PHE A N 1
ATOM 1259 C CA . PHE A 1 152 ? 1.547 12.994 5.040 1.00 98.06 152 PHE A CA 1
ATOM 1260 C C . PHE A 1 152 ? 0.237 12.540 4.412 1.00 98.06 152 PHE A C 1
ATOM 1262 O O . PHE A 1 152 ? -0.823 12.935 4.864 1.00 98.06 152 PHE A O 1
ATOM 1269 N N . LEU A 1 153 ? 0.310 11.624 3.447 1.00 97.94 153 LEU A N 1
ATOM 1270 C CA . LEU A 1 153 ? -0.812 10.853 2.912 1.00 97.94 153 LEU A CA 1
ATOM 1271 C C . LEU A 1 153 ? -0.596 9.359 3.222 1.00 97.94 153 LEU A C 1
ATOM 1273 O O . LEU A 1 153 ? -0.103 8.620 2.359 1.00 97.94 153 LEU A O 1
ATOM 1277 N N . PRO A 1 154 ? -0.918 8.889 4.437 1.00 98.19 154 PRO A N 1
ATOM 1278 C CA . PRO A 1 154 ? -0.791 7.479 4.774 1.00 98.19 154 PRO A CA 1
ATOM 1279 C C . PRO A 1 154 ? -1.785 6.618 3.991 1.00 98.19 154 PRO A C 1
ATOM 1281 O O . PRO A 1 154 ? -2.888 7.047 3.642 1.00 98.19 154 PRO A O 1
ATOM 1284 N N . CYS A 1 155 ? -1.395 5.374 3.734 1.00 98.06 155 CYS A N 1
ATOM 1285 C CA . CYS A 1 155 ? -2.183 4.403 2.992 1.00 98.06 155 CYS A CA 1
ATOM 1286 C C . CYS A 1 155 ? -2.273 3.084 3.759 1.00 98.06 155 CYS A C 1
ATOM 1288 O O . CYS A 1 155 ? -1.282 2.358 3.871 1.00 98.06 155 CYS A O 1
ATOM 1290 N N . TYR A 1 156 ? -3.469 2.771 4.258 1.00 98.06 156 TYR A N 1
ATOM 1291 C CA . TYR A 1 156 ? -3.790 1.484 4.867 1.00 98.06 156 TYR A CA 1
ATOM 1292 C C . TYR A 1 156 ? -4.099 0.472 3.759 1.00 98.06 156 TYR A C 1
ATOM 1294 O O . TYR A 1 156 ? -5.081 0.639 3.037 1.00 98.06 156 TYR A O 1
ATOM 1302 N N . ASN A 1 157 ? -3.241 -0.534 3.586 1.00 96.31 157 ASN A N 1
ATOM 1303 C CA . ASN A 1 157 ? -3.382 -1.557 2.544 1.00 96.31 157 ASN A CA 1
ATOM 1304 C C . ASN A 1 157 ? -3.748 -2.890 3.191 1.00 96.31 157 ASN A C 1
ATOM 1306 O O . ASN A 1 157 ? -3.206 -3.203 4.236 1.00 96.31 157 ASN A O 1
ATOM 1310 N N . THR A 1 158 ? -4.632 -3.688 2.608 1.00 97.81 158 THR A N 1
ATOM 1311 C CA . THR A 1 158 ? -4.970 -5.001 3.180 1.00 97.81 158 THR A CA 1
ATOM 1312 C C . THR A 1 158 ? -5.582 -5.916 2.125 1.00 97.81 158 THR A C 1
ATOM 1314 O O . THR A 1 158 ? -6.204 -5.425 1.187 1.00 97.81 158 THR A O 1
ATOM 1317 N N . ILE A 1 159 ? -5.449 -7.235 2.257 1.00 97.44 159 ILE A N 1
ATOM 1318 C CA . ILE A 1 159 ? -6.314 -8.195 1.537 1.00 97.44 159 ILE A CA 1
ATOM 1319 C C . ILE A 1 159 ? -7.665 -8.405 2.247 1.00 97.44 159 ILE A C 1
ATOM 1321 O O . ILE A 1 159 ? -8.535 -9.105 1.741 1.00 97.44 159 ILE A O 1
ATOM 1325 N N . LEU A 1 160 ? -7.831 -7.799 3.426 1.00 97.62 160 LEU A N 1
ATOM 1326 C CA . LEU A 1 160 ? -8.988 -7.883 4.310 1.00 97.62 160 LEU A CA 1
ATOM 1327 C C . LEU A 1 160 ? -9.317 -9.332 4.745 1.00 97.62 160 LEU A C 1
ATOM 1329 O O . LEU A 1 160 ? -10.424 -9.821 4.497 1.00 97.62 160 LEU A O 1
ATOM 1333 N N . PRO A 1 161 ? -8.367 -10.046 5.389 1.00 97.88 161 PRO A N 1
ATOM 1334 C CA . PRO A 1 161 ? -8.571 -11.429 5.822 1.00 97.88 161 PRO A CA 1
ATOM 1335 C C . PRO A 1 161 ? -9.626 -11.518 6.932 1.00 97.88 161 PRO A C 1
ATOM 1337 O O . PRO A 1 161 ? -9.605 -10.715 7.868 1.00 97.88 161 PRO A O 1
ATOM 1340 N N . LYS A 1 162 ? -10.508 -12.526 6.884 1.00 97.62 162 LYS A N 1
ATOM 1341 C CA . LYS A 1 162 ? -11.598 -12.783 7.853 1.00 97.62 162 LYS A CA 1
ATOM 1342 C C . LYS A 1 162 ? -11.101 -13.338 9.189 1.00 97.62 162 LYS A C 1
ATOM 1344 O O . LYS A 1 162 ? -11.592 -14.335 9.712 1.00 97.62 162 LYS A O 1
ATOM 1349 N N . VAL A 1 163 ? -10.124 -12.663 9.776 1.00 96.19 163 VAL A N 1
ATOM 1350 C CA . VAL A 1 163 ? -9.527 -13.021 11.058 1.00 96.19 163 VAL A CA 1
ATOM 1351 C C . VAL A 1 163 ? -9.809 -11.919 12.065 1.00 96.19 163 VAL A C 1
ATOM 1353 O O . VAL A 1 163 ? -9.616 -10.735 11.788 1.00 96.19 163 VAL A O 1
ATOM 1356 N N . LYS A 1 164 ? -10.255 -12.310 13.263 1.00 97.25 164 LYS A N 1
ATOM 1357 C CA . LYS A 1 164 ? -10.407 -11.368 14.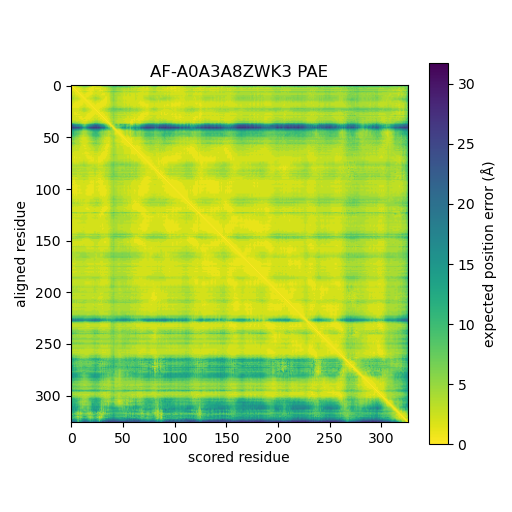370 1.00 97.25 164 LYS A CA 1
ATOM 1358 C C . LYS A 1 164 ? -9.044 -11.033 14.959 1.00 97.25 164 LYS A C 1
ATOM 1360 O O . LYS A 1 164 ? -8.315 -11.925 15.386 1.00 97.25 164 LYS A O 1
ATOM 1365 N N . VAL A 1 165 ? -8.731 -9.746 15.040 1.00 96.12 165 VAL A N 1
ATOM 1366 C CA . VAL A 1 165 ? -7.473 -9.237 15.595 1.00 96.12 165 VAL A CA 1
ATOM 1367 C C . VAL A 1 165 ? -7.809 -8.233 16.687 1.00 96.12 165 VAL A C 1
ATOM 1369 O O . VAL A 1 165 ? -8.545 -7.275 16.458 1.00 96.12 165 VAL A O 1
ATOM 1372 N N . PHE A 1 166 ? -7.304 -8.474 17.899 1.00 95.38 166 PHE A N 1
ATOM 1373 C CA . PHE A 1 166 ? -7.666 -7.710 19.102 1.00 95.38 166 PHE A CA 1
ATOM 1374 C C . PHE A 1 166 ? -9.187 -7.635 19.349 1.00 95.38 166 PHE A C 1
ATOM 1376 O O . PHE A 1 166 ? -9.703 -6.603 19.767 1.00 95.38 166 PHE A O 1
ATOM 1383 N N . GLY A 1 167 ? -9.905 -8.729 19.071 1.00 96.75 167 GLY A N 1
ATOM 1384 C CA . GLY A 1 167 ? -11.350 -8.852 19.300 1.00 96.75 167 GLY A CA 1
ATOM 1385 C C . GLY A 1 167 ? -12.243 -8.284 18.192 1.00 96.75 167 GLY A C 1
ATOM 1386 O O . GLY A 1 167 ? -13.436 -8.576 18.195 1.00 96.75 167 GLY A O 1
ATOM 1387 N N . LYS A 1 168 ? -11.687 -7.552 17.219 1.00 98.12 168 LYS A N 1
ATOM 1388 C CA . LYS A 1 168 ? -12.440 -6.961 16.103 1.00 98.12 168 LYS A CA 1
ATOM 1389 C C . LYS A 1 168 ? -12.272 -7.764 14.826 1.00 98.12 168 LYS A C 1
ATOM 1391 O O . LYS A 1 168 ? -11.175 -8.239 14.530 1.00 98.12 168 LYS A O 1
ATOM 1396 N N . ASN A 1 169 ? -13.363 -7.933 14.086 1.00 98.12 169 ASN A N 1
ATOM 1397 C CA . ASN A 1 169 ? -13.322 -8.519 12.749 1.00 98.12 169 ASN A CA 1
ATOM 1398 C C . ASN A 1 169 ? -12.801 -7.463 11.739 1.00 98.12 169 ASN A C 1
ATOM 1400 O O . ASN A 1 169 ? -12.785 -6.276 12.075 1.00 98.12 169 ASN A O 1
ATOM 1404 N N . PRO A 1 170 ? -12.340 -7.842 10.533 1.00 98.00 170 PRO A N 1
ATOM 1405 C CA . PRO A 1 170 ? -11.718 -6.885 9.613 1.00 98.00 170 PRO A CA 1
ATOM 1406 C C . PRO A 1 170 ? -12.658 -5.758 9.160 1.00 98.00 170 PRO A C 1
ATOM 1408 O O . PRO A 1 170 ? -12.212 -4.628 8.985 1.00 98.00 170 PRO A O 1
ATOM 1411 N N . VAL A 1 171 ? -13.960 -6.027 9.029 1.00 98.31 171 VAL A N 1
ATOM 1412 C CA . VAL A 1 171 ? -14.968 -5.021 8.666 1.00 98.31 171 VAL A CA 1
ATOM 1413 C C . VAL A 1 171 ? -15.099 -3.978 9.776 1.00 98.31 171 VAL A C 1
ATOM 1415 O O . VAL A 1 171 ? -15.051 -2.782 9.485 1.00 98.31 171 VAL A O 1
ATOM 1418 N N . ASP A 1 172 ? -15.182 -4.408 11.040 1.00 98.31 172 ASP A N 1
ATOM 1419 C CA . ASP A 1 172 ? -15.243 -3.495 12.194 1.00 98.31 172 ASP A CA 1
ATOM 1420 C C . ASP A 1 172 ? -13.961 -2.663 12.305 1.00 98.31 172 ASP A C 1
ATOM 1422 O O . ASP A 1 172 ? -14.014 -1.471 12.597 1.00 98.31 172 ASP A O 1
ATOM 1426 N N . VAL A 1 173 ? -12.795 -3.265 12.032 1.00 98.56 173 VAL A N 1
ATOM 1427 C CA . VAL A 1 173 ? -11.521 -2.528 12.015 1.00 98.56 173 VAL A CA 1
ATOM 1428 C C . VAL A 1 173 ? -11.563 -1.412 10.976 1.00 98.56 173 VAL A C 1
ATOM 1430 O O . VAL A 1 173 ? -11.205 -0.283 11.306 1.00 98.56 173 VAL A O 1
ATOM 1433 N N . ILE A 1 174 ? -12.044 -1.671 9.756 1.00 97.81 174 ILE A N 1
ATOM 1434 C CA . ILE A 1 174 ? -12.199 -0.605 8.758 1.00 97.81 174 ILE A CA 1
ATOM 1435 C C . ILE A 1 174 ? -13.192 0.458 9.250 1.00 97.81 174 ILE A C 1
ATOM 1437 O O . ILE A 1 174 ? -12.841 1.637 9.300 1.00 97.81 174 ILE A O 1
ATOM 1441 N N . LYS A 1 175 ? -14.409 0.057 9.632 1.00 97.00 175 LYS A N 1
ATOM 1442 C CA . LYS A 1 175 ? -15.522 0.979 9.929 1.00 97.00 175 LYS A CA 1
ATOM 1443 C C . LYS A 1 175 ? -15.301 1.829 11.171 1.00 97.00 175 LYS A C 1
ATOM 1445 O O . LYS A 1 175 ? -15.681 2.994 11.169 1.00 97.00 175 LYS A O 1
ATOM 1450 N N . GLU A 1 176 ? -14.710 1.262 12.213 1.00 96.69 176 GLU A N 1
ATOM 1451 C CA . GLU A 1 176 ? -14.615 1.911 13.521 1.00 96.69 176 GLU A CA 1
ATOM 1452 C C . GLU A 1 176 ? -13.220 2.490 13.763 1.00 96.69 176 GLU A C 1
ATOM 1454 O O . GLU A 1 176 ? -13.082 3.618 14.228 1.00 96.69 176 GLU A O 1
ATOM 1459 N N . GLU A 1 177 ? -12.167 1.751 13.415 1.00 98.12 177 GLU A N 1
ATOM 1460 C CA . GLU A 1 177 ? -10.797 2.137 13.764 1.00 98.12 177 GLU A CA 1
ATOM 1461 C C . GLU A 1 177 ? -10.150 2.950 12.641 1.00 98.12 177 GLU A C 1
ATOM 1463 O O . GLU A 1 177 ? -9.764 4.103 12.843 1.00 98.12 177 GLU A O 1
ATOM 1468 N N . VAL A 1 178 ? -10.075 2.386 11.432 1.00 97.69 178 VAL A N 1
ATOM 1469 C CA . VAL A 1 178 ? -9.412 3.016 10.279 1.00 97.69 178 VAL A CA 1
ATOM 1470 C C . VAL A 1 178 ? -10.148 4.288 9.858 1.00 97.69 178 VAL A C 1
ATOM 1472 O O . VAL A 1 178 ? -9.509 5.314 9.621 1.00 97.69 178 VAL A O 1
ATOM 1475 N N . MET A 1 179 ? -11.483 4.266 9.812 1.00 96.44 179 MET A N 1
ATOM 1476 C CA . MET A 1 179 ? -12.262 5.462 9.478 1.00 96.44 179 MET A CA 1
ATOM 1477 C C . MET A 1 179 ? -12.148 6.567 10.531 1.00 96.44 179 MET A C 1
ATOM 1479 O O . MET A 1 179 ? -12.092 7.732 10.143 1.00 96.44 179 MET A O 1
ATOM 1483 N N . SER A 1 180 ? -12.020 6.239 11.825 1.00 97.00 180 SER A N 1
ATOM 1484 C CA . SER A 1 180 ? -11.797 7.265 12.859 1.00 97.00 180 SER A CA 1
ATOM 1485 C C . SER A 1 180 ? -10.441 7.960 12.705 1.00 97.00 180 SER A C 1
ATOM 1487 O O . SER A 1 180 ? -10.321 9.164 12.925 1.00 97.00 180 SER A O 1
ATOM 1489 N N . VAL A 1 181 ? -9.395 7.226 12.303 1.00 97.75 181 VAL A N 1
ATOM 1490 C CA . VAL A 1 181 ? -8.090 7.822 11.971 1.00 97.75 181 VAL A CA 1
ATOM 1491 C C . VAL A 1 181 ? -8.206 8.671 10.717 1.00 97.75 181 VAL A C 1
ATOM 1493 O O . VAL A 1 181 ? -7.699 9.785 10.687 1.00 97.75 181 VAL A O 1
ATOM 1496 N N . LYS A 1 182 ? -8.904 8.184 9.692 1.00 96.88 182 LYS A N 1
ATOM 1497 C CA . LYS A 1 182 ? -9.111 8.939 8.457 1.00 96.88 182 LYS A CA 1
ATOM 1498 C C . LYS A 1 182 ? -9.848 10.254 8.693 1.00 96.88 182 LYS A C 1
ATOM 1500 O O . LYS A 1 182 ? -9.458 11.260 8.112 1.00 96.88 182 LYS A O 1
ATOM 1505 N N . GLU A 1 183 ? -10.885 10.257 9.525 1.00 95.94 183 GLU A N 1
ATOM 1506 C CA . GLU A 1 183 ? -11.580 11.478 9.946 1.00 95.94 183 GLU A CA 1
ATOM 1507 C C . GLU A 1 183 ? -10.649 12.400 10.737 1.00 95.94 183 GLU A C 1
ATOM 1509 O O . GLU A 1 183 ? -10.543 13.580 10.416 1.00 95.94 183 GLU A O 1
ATOM 1514 N N . TYR A 1 184 ? -9.888 11.853 11.690 1.00 96.81 184 TYR A N 1
ATOM 1515 C CA . TYR A 1 184 ? -8.867 12.606 12.423 1.00 96.81 184 TYR A CA 1
ATOM 1516 C C . TYR A 1 184 ? -7.813 13.242 11.501 1.00 96.81 184 TYR A C 1
ATOM 1518 O O . TYR A 1 184 ? -7.286 14.303 11.823 1.00 96.81 184 TYR A O 1
ATOM 1526 N N . LEU A 1 185 ? -7.519 12.631 10.353 1.00 96.25 185 LEU A N 1
ATOM 1527 C CA . LEU A 1 185 ? -6.616 13.144 9.319 1.00 96.25 185 LEU A CA 1
ATOM 1528 C C . LEU A 1 185 ? -7.336 13.982 8.246 1.00 96.25 185 LEU A C 1
ATOM 1530 O O . LEU A 1 185 ? -6.827 14.116 7.133 1.00 96.25 185 LEU A O 1
ATOM 1534 N N . ASP A 1 186 ? -8.527 14.512 8.538 1.00 94.06 186 ASP A N 1
ATOM 1535 C CA . ASP A 1 186 ? -9.295 15.395 7.648 1.00 94.06 186 ASP A CA 1
ATOM 1536 C C . ASP A 1 186 ? -9.590 14.747 6.274 1.00 94.06 186 ASP A C 1
ATOM 1538 O O . ASP A 1 186 ? -9.611 15.380 5.214 1.00 94.06 186 ASP A O 1
ATOM 1542 N N . GLY A 1 187 ? -9.766 13.421 6.274 1.00 93.81 187 GLY A N 1
ATOM 1543 C CA . GLY A 1 187 ? -9.977 12.612 5.074 1.00 93.81 187 GLY A CA 1
ATOM 1544 C C . GLY A 1 187 ? -8.716 12.357 4.242 1.00 93.81 187 GLY A C 1
ATOM 1545 O O . GLY A 1 187 ? -8.767 11.656 3.223 1.00 93.81 187 GLY A O 1
ATOM 1546 N N . PHE A 1 188 ? -7.556 12.874 4.651 1.00 94.69 188 PHE A N 1
ATOM 1547 C CA . PHE A 1 188 ? -6.295 12.766 3.922 1.00 94.69 188 PHE A CA 1
ATOM 1548 C C . PHE A 1 188 ? -5.560 11.448 4.222 1.00 94.69 188 PHE A C 1
ATOM 1550 O O . PHE A 1 188 ? -4.386 11.405 4.572 1.00 94.69 188 PHE A O 1
ATOM 1557 N N . MET A 1 189 ? -6.273 10.339 4.032 1.00 97.00 189 MET A N 1
ATOM 1558 C CA . MET A 1 189 ? -5.780 8.976 4.215 1.00 97.00 189 MET A CA 1
ATOM 1559 C C . MET A 1 189 ? -6.368 8.054 3.142 1.00 97.00 189 MET A C 1
ATOM 1561 O O . MET A 1 189 ? -7.563 8.105 2.827 1.00 97.00 189 MET A O 1
ATOM 1565 N N . HIS A 1 190 ? -5.525 7.201 2.560 1.00 97.06 190 HIS A N 1
ATOM 1566 C CA . HIS A 1 190 ? -5.950 6.149 1.637 1.00 97.06 190 HIS A CA 1
ATOM 1567 C C . HIS A 1 190 ? -6.296 4.865 2.383 1.00 97.06 190 HIS A C 1
ATOM 1569 O O . HIS A 1 190 ? -5.620 4.473 3.332 1.00 97.06 190 HIS A O 1
ATOM 1575 N N . ILE A 1 191 ? -7.325 4.187 1.883 1.00 97.81 191 ILE A N 1
ATOM 1576 C CA . ILE A 1 191 ? -7.651 2.806 2.226 1.00 97.81 191 ILE A CA 1
ATOM 1577 C C . ILE A 1 191 ? -7.634 2.052 0.905 1.00 97.81 191 ILE A C 1
ATOM 1579 O O . ILE A 1 191 ? -8.334 2.450 -0.031 1.00 97.81 191 ILE A O 1
ATOM 1583 N N . GLN A 1 192 ? -6.812 1.014 0.805 1.00 97.81 192 GLN A N 1
ATOM 1584 C CA . GLN A 1 192 ? -6.755 0.167 -0.377 1.00 97.81 192 GLN A CA 1
ATOM 1585 C C . GLN A 1 192 ? -6.926 -1.296 0.010 1.00 97.81 192 GLN A C 1
ATOM 1587 O O . GLN A 1 192 ? -6.250 -1.795 0.909 1.00 97.81 192 GLN A O 1
ATOM 1592 N N . ILE A 1 193 ? -7.819 -1.980 -0.695 1.00 98.19 193 ILE A N 1
ATOM 1593 C CA . ILE A 1 193 ? -8.098 -3.396 -0.508 1.00 98.19 193 ILE A CA 1
ATOM 1594 C C . ILE A 1 193 ? -7.601 -4.140 -1.744 1.00 98.19 193 ILE A C 1
ATOM 1596 O O . ILE A 1 193 ? -8.107 -3.953 -2.853 1.00 98.19 193 ILE A O 1
ATOM 1600 N N . SER A 1 194 ? -6.585 -4.973 -1.562 1.00 97.12 194 SER A N 1
ATOM 1601 C CA . SER A 1 194 ? -6.088 -5.882 -2.591 1.00 97.12 194 SER A CA 1
ATOM 1602 C C . SER A 1 194 ? -7.165 -6.911 -2.910 1.00 97.12 194 SER A C 1
ATOM 1604 O O . SER A 1 194 ? -7.513 -7.740 -2.075 1.00 97.12 194 SER A O 1
ATOM 1606 N N . THR A 1 195 ? -7.722 -6.813 -4.116 1.00 96.94 195 THR A N 1
ATOM 1607 C CA . THR A 1 195 ? -8.866 -7.614 -4.567 1.00 96.94 195 THR A CA 1
ATOM 1608 C C . THR A 1 195 ? -8.440 -8.602 -5.646 1.00 96.94 195 THR A C 1
ATOM 1610 O O . THR A 1 195 ? -8.727 -9.781 -5.494 1.00 96.94 195 THR A O 1
ATOM 1613 N N . ASN A 1 196 ? -7.669 -8.153 -6.645 1.00 94.56 196 ASN A N 1
ATOM 1614 C CA . ASN A 1 196 ? -7.002 -8.931 -7.710 1.00 94.56 196 ASN A CA 1
ATOM 1615 C C . ASN A 1 196 ? -7.879 -9.773 -8.650 1.00 94.56 196 ASN A C 1
ATOM 1617 O O . ASN A 1 196 ? -7.467 -9.988 -9.782 1.00 94.56 196 ASN A O 1
ATOM 1621 N N . SER A 1 197 ? -9.068 -10.194 -8.233 1.00 96.69 197 SER A N 1
ATOM 1622 C CA . SER A 1 197 ? -10.022 -10.928 -9.059 1.00 96.69 197 SER A CA 1
ATOM 1623 C C . SER A 1 197 ? -11.453 -10.654 -8.603 1.00 96.69 197 SER A C 1
ATOM 1625 O O . SER A 1 197 ? -11.679 -10.309 -7.443 1.00 96.69 197 SER A O 1
ATOM 1627 N N . THR A 1 198 ? -12.424 -10.784 -9.501 1.00 97.38 198 THR A N 1
ATOM 1628 C CA . THR A 1 198 ? -13.859 -10.781 -9.173 1.00 97.38 198 THR A CA 1
ATOM 1629 C C . THR A 1 198 ? -14.414 -12.177 -8.870 1.00 97.38 198 THR A C 1
ATOM 1631 O O . THR A 1 198 ? -15.586 -12.313 -8.518 1.00 97.38 198 THR A O 1
ATOM 1634 N N . ASN A 1 199 ? -13.584 -13.218 -8.959 1.00 97.81 199 ASN A N 1
ATOM 1635 C CA . ASN A 1 199 ? -13.932 -14.591 -8.619 1.00 97.81 199 ASN A CA 1
ATOM 1636 C C . ASN A 1 199 ? -13.380 -14.949 -7.233 1.00 97.81 199 ASN A C 1
ATOM 1638 O O . ASN A 1 199 ? -12.175 -14.928 -7.015 1.00 97.81 199 ASN A O 1
ATOM 1642 N N . GLU A 1 200 ? -14.252 -15.298 -6.287 1.00 97.56 200 GLU A N 1
ATOM 1643 C CA . GLU A 1 200 ? -13.851 -15.527 -4.892 1.00 97.56 200 GLU A CA 1
ATOM 1644 C C . GLU A 1 200 ? -12.942 -16.757 -4.700 1.00 97.56 200 GLU A C 1
ATOM 1646 O O . GLU A 1 200 ? -12.042 -16.721 -3.857 1.00 97.56 200 GLU A O 1
ATOM 1651 N N . ASP A 1 201 ? -13.103 -17.813 -5.505 1.00 96.88 201 ASP A N 1
ATOM 1652 C CA . ASP A 1 201 ? -12.207 -18.978 -5.469 1.00 96.88 201 ASP A CA 1
ATOM 1653 C C . ASP A 1 201 ? -10.824 -18.623 -6.027 1.00 96.88 201 ASP A C 1
ATOM 1655 O O . ASP A 1 201 ? -9.797 -19.003 -5.457 1.00 96.88 201 ASP A O 1
ATOM 1659 N N . GLU A 1 202 ? -10.783 -17.830 -7.100 1.00 96.81 202 GLU A N 1
ATOM 1660 C CA . GLU A 1 202 ? -9.532 -17.302 -7.641 1.00 96.81 202 GLU A CA 1
ATOM 1661 C C . GLU A 1 202 ? -8.852 -16.358 -6.643 1.00 96.81 202 GLU A C 1
ATOM 1663 O O . GLU A 1 202 ? -7.659 -16.502 -6.394 1.00 96.81 202 GLU A O 1
ATOM 1668 N N . ARG A 1 203 ? -9.590 -15.452 -5.987 1.00 97.06 203 ARG A N 1
ATOM 1669 C CA . ARG A 1 203 ? -9.053 -14.604 -4.905 1.00 97.06 203 ARG A CA 1
ATOM 1670 C C . ARG A 1 203 ? -8.437 -15.449 -3.798 1.00 97.06 203 ARG A C 1
ATOM 1672 O O . ARG A 1 203 ? -7.310 -15.183 -3.381 1.00 97.06 203 ARG A O 1
ATOM 1679 N N . LYS A 1 204 ? -9.142 -16.489 -3.348 1.00 96.88 204 LYS A N 1
ATOM 1680 C CA . LYS A 1 204 ? -8.639 -17.417 -2.332 1.00 96.88 204 LYS A CA 1
ATOM 1681 C C . LYS A 1 204 ? -7.345 -18.085 -2.786 1.00 96.88 204 LYS A C 1
ATOM 1683 O O . LYS A 1 204 ? -6.393 -18.124 -2.012 1.00 96.88 204 LYS A O 1
ATOM 1688 N N . TYR A 1 205 ? -7.273 -18.564 -4.027 1.00 95.56 205 TYR A N 1
ATOM 1689 C CA . TYR A 1 205 ? -6.043 -19.117 -4.596 1.00 95.56 205 TYR A CA 1
ATOM 1690 C C . TYR A 1 205 ? -4.907 -18.081 -4.626 1.00 95.56 205 TYR A C 1
ATOM 1692 O O . TYR A 1 205 ? -3.836 -18.325 -4.070 1.00 95.56 205 TYR A O 1
ATOM 1700 N N . LEU A 1 206 ? -5.155 -16.894 -5.187 1.00 94.50 206 LEU A N 1
ATOM 1701 C CA . LEU A 1 206 ? -4.171 -15.816 -5.320 1.00 94.50 206 LEU A CA 1
ATOM 1702 C C . LEU A 1 206 ? -3.629 -15.333 -3.973 1.00 94.50 206 LEU A C 1
ATOM 1704 O O . LEU A 1 206 ? -2.458 -14.960 -3.884 1.00 94.50 206 LEU A O 1
ATOM 1708 N N . PHE A 1 207 ? -4.443 -15.368 -2.920 1.00 95.81 207 PHE A N 1
ATOM 1709 C CA . PHE A 1 207 ? -4.043 -15.028 -1.554 1.00 95.81 207 PHE A CA 1
ATOM 1710 C C . PHE A 1 207 ? -3.552 -16.234 -0.735 1.00 95.81 207 PHE A C 1
ATOM 1712 O O . PHE A 1 207 ? -3.468 -16.156 0.489 1.00 95.81 207 PHE A O 1
ATOM 1719 N N . GLY A 1 208 ? -3.193 -17.345 -1.385 1.00 94.31 208 GLY A N 1
ATOM 1720 C CA . GLY A 1 208 ? -2.567 -18.493 -0.720 1.00 94.31 208 GLY A CA 1
ATOM 1721 C C . GLY A 1 208 ? -3.506 -19.265 0.203 1.00 94.31 208 GLY A C 1
ATOM 1722 O O . GLY A 1 208 ? -3.090 -19.747 1.252 1.00 94.31 208 GLY A O 1
ATOM 1723 N N . GLY A 1 209 ? -4.784 -19.347 -0.156 1.00 95.81 209 GLY A N 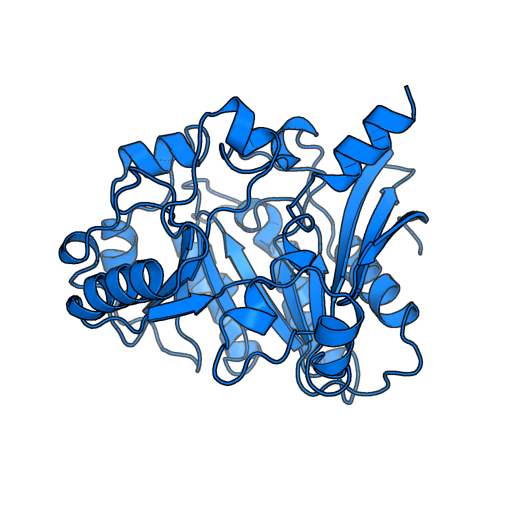1
ATOM 1724 C CA . GLY A 1 209 ? -5.827 -20.026 0.610 1.00 95.81 209 GLY A CA 1
ATOM 1725 C C . GLY A 1 209 ? -6.537 -19.151 1.644 1.00 95.81 209 GLY A C 1
ATOM 1726 O O . GLY A 1 209 ? -7.457 -19.645 2.303 1.00 95.81 209 GLY A O 1
ATOM 1727 N N . ALA A 1 210 ? -6.147 -17.881 1.791 1.00 95.62 210 ALA A N 1
ATOM 1728 C CA . ALA A 1 210 ? -6.741 -16.968 2.761 1.00 95.62 210 ALA A CA 1
ATOM 1729 C C . ALA A 1 210 ? -8.239 -16.738 2.497 1.00 95.62 210 ALA A C 1
ATOM 1731 O O . ALA A 1 210 ? -8.645 -16.408 1.383 1.00 95.62 210 ALA A O 1
ATOM 1732 N N . ASP A 1 211 ? -9.053 -16.871 3.547 1.00 96.25 211 ASP A N 1
ATOM 1733 C CA . ASP A 1 211 ? -10.451 -16.443 3.524 1.00 96.25 211 ASP A CA 1
ATOM 1734 C C . ASP A 1 211 ? -10.516 -14.931 3.768 1.00 96.25 211 ASP A C 1
ATOM 1736 O O . ASP A 1 211 ? -10.102 -14.427 4.819 1.00 96.25 211 ASP A O 1
ATOM 1740 N N . VAL A 1 212 ? -10.994 -14.201 2.768 1.00 98.12 212 VAL A N 1
ATOM 1741 C CA . VAL A 1 212 ? -11.022 -12.737 2.725 1.00 98.12 212 VAL A CA 1
ATOM 1742 C C . VAL A 1 212 ? -12.453 -12.250 2.574 1.00 98.12 212 VAL A C 1
ATOM 1744 O O . VAL A 1 212 ? -13.325 -12.970 2.089 1.00 98.12 212 VAL A O 1
ATOM 1747 N N . VAL A 1 213 ? -12.719 -11.016 3.000 1.00 98.50 213 VAL A N 1
ATOM 1748 C CA . VAL A 1 213 ? -14.025 -10.379 2.777 1.00 98.50 213 VAL A CA 1
ATOM 1749 C C . VAL A 1 213 ? -14.322 -10.370 1.274 1.00 98.50 213 VAL A C 1
ATOM 1751 O O . VAL A 1 213 ? -13.510 -9.900 0.470 1.00 98.50 213 VAL A O 1
ATOM 1754 N N . THR A 1 214 ? -15.462 -10.946 0.901 1.00 98.44 214 THR A N 1
ATOM 1755 C CA . THR A 1 214 ? -15.951 -11.064 -0.481 1.00 98.44 214 THR A CA 1
ATOM 1756 C C . THR A 1 214 ? -16.432 -9.717 -1.004 1.00 98.44 214 THR A C 1
ATOM 1758 O O . THR A 1 214 ? -16.757 -8.820 -0.223 1.00 98.44 214 THR A O 1
ATOM 1761 N N . ILE A 1 215 ? -16.523 -9.564 -2.322 1.00 98.19 215 ILE A N 1
ATOM 1762 C CA . ILE A 1 215 ? -17.046 -8.337 -2.939 1.00 98.19 215 ILE A CA 1
ATOM 1763 C C . ILE A 1 215 ? -18.494 -8.071 -2.491 1.00 98.19 215 ILE A C 1
ATOM 1765 O O . ILE A 1 215 ? -18.842 -6.933 -2.178 1.00 98.19 215 ILE A O 1
ATOM 1769 N N . GLU A 1 216 ? -19.322 -9.112 -2.369 1.00 98.12 216 GLU A N 1
ATOM 1770 C CA . GLU A 1 216 ? -20.703 -8.989 -1.876 1.00 98.12 216 GLU A CA 1
ATOM 1771 C C . GLU A 1 216 ? -20.776 -8.552 -0.408 1.00 98.12 216 GLU A C 1
ATOM 1773 O O . GLU A 1 216 ? -21.613 -7.727 -0.034 1.00 98.12 216 GLU A O 1
ATOM 1778 N N . GLU A 1 217 ? -19.873 -9.044 0.440 1.00 98.44 217 GLU A N 1
ATOM 1779 C CA . GLU A 1 217 ? -19.759 -8.545 1.811 1.00 98.44 217 GLU A CA 1
ATOM 1780 C C . GLU A 1 217 ? -19.295 -7.085 1.827 1.00 98.44 217 GLU A C 1
ATOM 1782 O O . GLU A 1 217 ? -19.861 -6.291 2.570 1.00 98.44 217 GLU A O 1
ATOM 1787 N N . MET A 1 218 ? -18.344 -6.682 0.977 1.00 98.38 218 MET A N 1
ATOM 1788 C CA . MET A 1 218 ? -17.937 -5.273 0.879 1.00 98.38 218 MET A CA 1
ATOM 1789 C C . MET A 1 218 ? -19.111 -4.365 0.488 1.00 98.38 218 MET A C 1
ATOM 1791 O O . MET A 1 218 ? -19.292 -3.322 1.116 1.00 98.38 218 MET A O 1
ATOM 1795 N N . LYS A 1 219 ? -19.944 -4.771 -0.483 1.00 97.75 219 LYS A N 1
ATOM 1796 C CA . LYS A 1 219 ? -21.177 -4.046 -0.848 1.00 97.75 219 LYS A CA 1
ATOM 1797 C C . LYS A 1 219 ? -22.096 -3.894 0.359 1.00 97.75 219 LYS A C 1
ATOM 1799 O O . LYS A 1 219 ? -22.521 -2.787 0.678 1.00 97.75 219 LYS A O 1
ATOM 1804 N N . ARG A 1 220 ? -22.386 -4.997 1.052 1.00 98.25 220 ARG A N 1
ATOM 1805 C CA . ARG A 1 220 ? -23.303 -5.002 2.199 1.00 98.25 220 ARG A CA 1
ATOM 1806 C C . ARG A 1 220 ? -22.798 -4.142 3.356 1.00 98.25 220 ARG A C 1
ATOM 1808 O O . ARG A 1 220 ? -23.588 -3.445 3.984 1.00 98.25 220 ARG A O 1
ATOM 1815 N N . GLU A 1 221 ? -21.507 -4.214 3.656 1.00 98.00 221 GLU A N 1
ATOM 1816 C CA . GLU A 1 221 ? -20.953 -3.644 4.884 1.00 98.00 221 GLU A CA 1
ATOM 1817 C C . GLU A 1 221 ? -20.494 -2.191 4.747 1.00 98.00 221 GLU A C 1
ATOM 1819 O O . GLU A 1 221 ? -20.519 -1.458 5.746 1.00 98.00 221 GLU A O 1
ATOM 1824 N N . PHE A 1 222 ? -20.056 -1.788 3.549 1.00 97.44 222 PHE A N 1
ATOM 1825 C CA . PHE A 1 222 ? -19.397 -0.501 3.324 1.00 97.44 222 PHE A CA 1
ATOM 1826 C C . PHE A 1 222 ? -20.169 0.467 2.420 1.00 97.44 222 PHE A C 1
ATOM 1828 O O . PHE A 1 222 ? -19.872 1.662 2.450 1.00 97.44 222 PHE A O 1
ATOM 1835 N N . ASN A 1 223 ? -21.150 0.018 1.627 1.00 96.88 223 ASN A N 1
ATOM 1836 C CA . ASN A 1 223 ? -21.963 0.957 0.846 1.00 96.88 223 ASN A CA 1
ATOM 1837 C C . ASN A 1 223 ? -22.631 1.993 1.764 1.00 96.88 223 ASN A C 1
ATOM 1839 O O . ASN A 1 223 ? -23.056 1.671 2.877 1.00 96.88 223 ASN A O 1
ATOM 1843 N N . ASN A 1 224 ? -22.760 3.231 1.279 1.00 92.44 224 ASN A N 1
ATOM 1844 C CA . ASN A 1 224 ? -23.272 4.385 2.026 1.00 92.44 224 ASN A CA 1
ATOM 1845 C C . ASN A 1 224 ? -22.400 4.847 3.209 1.00 92.44 224 ASN A C 1
ATOM 1847 O O . ASN A 1 224 ? -22.829 5.704 3.986 1.00 92.44 224 ASN A O 1
ATOM 1851 N N . MET A 1 225 ? -21.184 4.315 3.376 1.00 92.62 225 MET A N 1
ATOM 1852 C CA . MET A 1 225 ? -20.225 4.901 4.312 1.00 92.62 225 MET A CA 1
ATOM 1853 C C . MET A 1 225 ? -19.889 6.348 3.916 1.00 92.62 225 MET A C 1
ATOM 1855 O O . MET A 1 225 ? -19.842 6.673 2.728 1.00 92.62 225 MET A O 1
ATOM 1859 N N . PRO A 1 226 ? -19.608 7.233 4.887 1.00 87.00 226 PRO A N 1
ATOM 1860 C CA . PRO A 1 226 ? -19.281 8.620 4.589 1.00 87.00 226 PRO A CA 1
ATOM 1861 C C . PRO A 1 226 ? -17.994 8.725 3.761 1.00 87.00 226 PRO A C 1
ATOM 1863 O O . PRO A 1 226 ? -16.946 8.167 4.109 1.00 87.00 226 PRO A O 1
ATOM 1866 N N . ASN A 1 227 ? -18.063 9.486 2.668 1.00 83.25 227 ASN A N 1
ATOM 1867 C CA . ASN A 1 227 ? -16.893 9.812 1.864 1.00 83.25 227 ASN A CA 1
ATOM 1868 C C . ASN A 1 227 ? -16.117 10.973 2.490 1.00 83.25 227 ASN A C 1
ATOM 1870 O O . ASN A 1 227 ? -16.347 12.146 2.194 1.00 83.25 227 ASN A O 1
ATOM 1874 N N . ASN A 1 228 ? -15.141 10.630 3.324 1.00 82.06 228 ASN A N 1
ATOM 1875 C CA . ASN A 1 228 ? -14.218 11.595 3.910 1.00 82.06 228 ASN A CA 1
ATOM 1876 C C . ASN A 1 228 ? -13.097 11.909 2.903 1.00 82.06 228 ASN A C 1
ATOM 1878 O O . ASN A 1 228 ? -11.965 11.458 3.078 1.00 82.06 228 ASN A O 1
ATOM 1882 N N . ASN A 1 229 ? -13.419 12.626 1.818 1.00 87.56 229 ASN A N 1
ATOM 1883 C CA . ASN A 1 229 ? -12.507 13.157 0.782 1.00 87.56 229 ASN A CA 1
ATOM 1884 C C . ASN A 1 229 ? -11.849 12.129 -0.172 1.00 87.56 229 ASN A C 1
ATOM 1886 O O . ASN A 1 229 ? -11.407 12.474 -1.271 1.00 87.56 229 ASN A O 1
ATOM 1890 N N . ARG A 1 230 ? -11.738 10.853 0.214 1.00 92.62 230 ARG A N 1
ATOM 1891 C CA . ARG A 1 230 ? -11.066 9.816 -0.588 1.00 92.62 230 ARG A CA 1
ATOM 1892 C C . ARG A 1 230 ? -11.856 8.513 -0.604 1.00 92.62 230 ARG A C 1
ATOM 1894 O O . ARG A 1 230 ? -12.251 8.025 0.447 1.00 92.62 230 ARG A O 1
ATOM 1901 N N . LEU A 1 231 ? -11.978 7.906 -1.779 1.00 96.06 231 LEU A N 1
ATOM 1902 C CA . LEU A 1 231 ? -12.625 6.605 -1.969 1.00 96.06 231 LEU A CA 1
ATOM 1903 C C . LEU A 1 231 ? -11.753 5.455 -1.428 1.00 96.06 231 LEU A C 1
ATOM 1905 O O . LEU A 1 231 ? -10.519 5.550 -1.426 1.00 96.06 231 LEU A O 1
ATOM 1909 N N . ILE A 1 232 ? -12.388 4.370 -0.989 1.00 97.31 232 ILE A N 1
ATOM 1910 C CA . ILE A 1 232 ? -11.755 3.067 -0.765 1.00 97.31 232 ILE A CA 1
ATOM 1911 C C . ILE A 1 232 ? -11.379 2.503 -2.133 1.00 97.31 232 ILE A C 1
ATOM 1913 O O . ILE A 1 232 ? -12.214 2.376 -3.024 1.00 97.31 232 ILE A O 1
ATOM 1917 N N . THR A 1 233 ? -10.103 2.189 -2.320 1.00 97.81 233 THR A N 1
ATOM 1918 C CA . THR A 1 233 ? -9.603 1.683 -3.599 1.00 97.81 233 THR A CA 1
ATOM 1919 C C . THR A 1 233 ? -9.577 0.162 -3.593 1.00 97.81 233 THR A C 1
ATOM 1921 O O . THR A 1 233 ? -8.871 -0.433 -2.784 1.00 97.81 233 THR A O 1
ATOM 1924 N N . LEU A 1 234 ? -10.280 -0.473 -4.522 1.00 98.06 234 LEU A N 1
ATOM 1925 C CA . LEU A 1 234 ? -10.125 -1.896 -4.808 1.00 98.06 234 LEU A CA 1
ATOM 1926 C C . LEU A 1 234 ? -8.983 -2.065 -5.811 1.00 98.06 234 LEU A C 1
ATOM 1928 O O . LEU A 1 234 ? -9.085 -1.630 -6.959 1.00 98.06 234 LEU A O 1
ATOM 1932 N N . ASN A 1 235 ? -7.869 -2.641 -5.367 1.00 96.00 235 ASN A N 1
ATOM 1933 C CA . ASN A 1 235 ? -6.701 -2.871 -6.211 1.00 96.00 235 ASN A CA 1
ATOM 1934 C C . ASN A 1 235 ? -6.855 -4.184 -6.983 1.00 96.00 235 ASN A C 1
ATOM 1936 O O . ASN A 1 235 ? -7.054 -5.241 -6.380 1.00 96.00 235 ASN A O 1
ATOM 1940 N N . PHE A 1 236 ? -6.687 -4.114 -8.298 1.00 94.56 236 PHE A N 1
ATOM 1941 C CA . PHE A 1 236 ? -6.644 -5.254 -9.199 1.00 94.56 236 PHE A CA 1
ATOM 1942 C C . PHE A 1 236 ? -5.306 -5.281 -9.925 1.00 94.56 236 PHE A C 1
ATOM 1944 O O . PHE A 1 236 ? -5.070 -4.517 -10.865 1.00 94.56 236 PHE A O 1
ATOM 1951 N N . ILE A 1 237 ? -4.436 -6.189 -9.492 1.00 90.25 237 ILE A N 1
ATOM 1952 C CA . ILE A 1 237 ? -3.317 -6.619 -10.322 1.00 90.25 237 ILE A CA 1
ATOM 1953 C C . ILE A 1 237 ? -3.904 -7.446 -11.468 1.00 90.25 237 ILE A C 1
ATOM 1955 O O . ILE A 1 237 ? -4.598 -8.428 -11.230 1.00 90.25 237 ILE A O 1
ATOM 1959 N N . CYS A 1 238 ? -3.664 -7.028 -12.706 1.00 88.19 238 CYS A N 1
ATOM 1960 C CA . CYS A 1 238 ? -4.255 -7.648 -13.887 1.00 88.19 238 CYS A CA 1
ATOM 1961 C C . CYS A 1 238 ? -3.369 -8.796 -14.388 1.00 88.19 238 CYS A C 1
ATOM 1963 O O . CYS A 1 238 ? -2.526 -8.597 -15.263 1.00 88.19 238 CYS A O 1
ATOM 1965 N N . GLY A 1 239 ? -3.549 -9.991 -13.823 1.00 86.69 239 GLY A N 1
ATOM 1966 C CA . GLY A 1 239 ? -2.913 -11.217 -14.309 1.00 86.69 239 GLY A CA 1
ATOM 1967 C C . GLY A 1 239 ? -3.647 -11.825 -15.507 1.00 86.69 239 GLY A C 1
ATOM 1968 O O . GLY A 1 239 ? -4.867 -11.709 -15.637 1.00 86.69 239 GLY A O 1
ATOM 1969 N N . ALA A 1 240 ? -2.908 -12.461 -16.413 1.00 85.94 240 ALA A N 1
ATOM 1970 C CA . ALA A 1 240 ? -3.469 -13.161 -17.559 1.00 85.94 240 ALA A CA 1
ATOM 1971 C C . ALA A 1 240 ? -4.351 -14.321 -17.081 1.00 85.94 240 ALA A C 1
ATOM 1973 O O . ALA A 1 240 ? -3.931 -15.150 -16.276 1.00 85.94 240 ALA A O 1
ATOM 1974 N N . GLY A 1 241 ? -5.587 -14.360 -17.577 1.00 87.12 241 GLY A N 1
ATOM 1975 C CA . GLY A 1 241 ? -6.580 -15.358 -17.179 1.00 87.12 241 GLY A CA 1
ATOM 1976 C C . GLY A 1 241 ? -7.326 -15.045 -15.881 1.00 87.12 241 GLY A C 1
ATOM 1977 O O . GLY A 1 241 ? -8.307 -15.731 -15.615 1.00 87.12 241 GLY A O 1
ATOM 1978 N N . TRP A 1 242 ? -6.932 -14.011 -15.126 1.00 92.88 242 TRP A N 1
ATOM 1979 C CA . TRP A 1 242 ? -7.647 -13.628 -13.907 1.00 92.88 242 TRP A CA 1
ATOM 1980 C C . TRP A 1 242 ? -8.953 -12.909 -14.234 1.00 92.88 242 TRP A C 1
ATOM 1982 O O . TRP A 1 242 ? -9.033 -12.090 -15.158 1.00 92.88 242 TRP A O 1
ATOM 1992 N N . GLU A 1 243 ? -9.993 -13.208 -13.468 1.00 95.62 243 GLU A N 1
ATOM 1993 C CA . GLU A 1 243 ? -11.320 -12.660 -13.687 1.00 95.62 243 GLU A CA 1
ATOM 1994 C C . GLU A 1 243 ? -11.391 -11.197 -13.235 1.00 95.62 243 GLU A C 1
ATOM 1996 O O . GLU A 1 243 ? -11.177 -10.859 -12.073 1.00 95.62 243 GLU A O 1
ATOM 2001 N N . LEU A 1 244 ? -11.762 -10.320 -14.164 1.00 94.50 244 LEU A N 1
ATOM 2002 C CA . LEU A 1 244 ? -12.170 -8.951 -13.874 1.00 94.50 244 LEU A CA 1
ATOM 2003 C C . LEU A 1 244 ? -13.472 -8.671 -14.620 1.00 94.50 244 LEU A C 1
ATOM 2005 O O . LEU A 1 244 ? -13.490 -8.229 -15.779 1.00 94.50 244 LEU A O 1
ATOM 2009 N N . ASP A 1 245 ? -14.565 -9.033 -13.960 1.00 94.56 245 ASP A N 1
ATOM 2010 C CA . ASP A 1 245 ? -15.929 -8.944 -14.458 1.00 94.56 245 ASP A CA 1
ATOM 2011 C C . ASP A 1 245 ? -16.665 -7.730 -13.851 1.00 94.56 245 ASP A C 1
ATOM 2013 O O . ASP A 1 245 ? -16.959 -7.724 -12.651 1.00 94.56 245 ASP A O 1
ATOM 2017 N N . PRO A 1 246 ? -16.972 -6.687 -14.649 1.00 93.50 246 PRO A N 1
ATOM 2018 C CA . PRO A 1 246 ? -17.687 -5.502 -14.177 1.00 93.50 246 PRO A CA 1
ATOM 2019 C C . PRO A 1 246 ? -19.054 -5.811 -13.567 1.00 93.50 246 PRO A C 1
ATOM 2021 O O . PRO A 1 246 ? -19.469 -5.102 -12.650 1.00 93.50 246 PRO A O 1
ATOM 2024 N N . ASP A 1 247 ? -19.733 -6.868 -14.018 1.00 95.06 247 ASP A N 1
ATOM 2025 C CA . ASP A 1 247 ? -21.070 -7.215 -13.525 1.00 95.06 247 ASP A CA 1
ATOM 2026 C C . ASP A 1 247 ? -21.028 -7.600 -12.041 1.00 95.06 247 ASP A C 1
ATOM 2028 O O . ASP A 1 247 ? -21.916 -7.241 -11.266 1.00 95.06 247 ASP A O 1
ATOM 2032 N N . LYS A 1 248 ? -19.938 -8.235 -11.594 1.00 96.62 248 LYS A N 1
ATOM 2033 C CA . LYS A 1 248 ? -19.719 -8.557 -10.175 1.00 96.62 248 LYS A CA 1
ATOM 2034 C C . LYS A 1 248 ? -19.348 -7.338 -9.335 1.00 96.62 248 LYS A C 1
ATOM 2036 O O . LYS A 1 248 ? -19.526 -7.358 -8.118 1.00 96.62 248 LYS A O 1
ATOM 2041 N N . LEU A 1 249 ? -18.882 -6.257 -9.955 1.00 96.75 249 LEU A N 1
ATOM 2042 C CA . LEU A 1 249 ? -18.608 -4.983 -9.284 1.00 96.75 249 LEU A CA 1
ATOM 2043 C C . LEU A 1 249 ? -19.842 -4.076 -9.224 1.00 96.75 249 LEU A C 1
ATOM 2045 O O . LEU A 1 249 ? -19.898 -3.181 -8.377 1.00 96.75 249 LEU A O 1
ATOM 2049 N N . TYR A 1 250 ? -20.845 -4.328 -10.068 1.00 94.81 250 TYR A N 1
ATOM 2050 C CA . TYR A 1 250 ? -22.092 -3.573 -10.081 1.00 94.81 250 TYR A CA 1
ATOM 2051 C C . TYR A 1 250 ? -22.747 -3.540 -8.692 1.00 94.81 250 TYR A C 1
ATOM 2053 O O . TYR A 1 250 ? -22.831 -4.551 -7.989 1.00 94.81 250 TYR A O 1
ATOM 2061 N N . GLY A 1 251 ? -23.205 -2.355 -8.284 1.00 94.31 251 GLY A N 1
ATOM 2062 C CA . GLY A 1 251 ? -23.813 -2.119 -6.972 1.00 94.31 251 GLY A CA 1
ATOM 2063 C C . GLY A 1 251 ? -22.835 -1.735 -5.857 1.00 94.31 251 GLY A C 1
ATOM 2064 O O . GLY A 1 251 ? -23.291 -1.410 -4.763 1.00 94.31 251 GLY A O 1
ATOM 2065 N N . LEU A 1 252 ? -21.518 -1.721 -6.097 1.00 97.12 252 LEU A N 1
ATOM 2066 C CA . LEU A 1 252 ? -20.593 -0.981 -5.230 1.00 97.12 252 LEU A CA 1
ATOM 2067 C C . LEU A 1 252 ? -20.889 0.520 -5.343 1.00 97.12 252 LEU A C 1
ATOM 2069 O O . LEU A 1 252 ? -21.001 1.052 -6.446 1.00 97.12 252 LEU A O 1
ATOM 2073 N N . ASP A 1 253 ? -21.015 1.204 -4.208 1.00 96.75 253 ASP A N 1
ATOM 2074 C CA . ASP A 1 253 ? -21.330 2.634 -4.177 1.00 96.75 253 ASP A CA 1
ATOM 2075 C C . ASP A 1 253 ? -20.166 3.466 -4.760 1.00 96.75 253 ASP A C 1
ATOM 2077 O O . ASP A 1 253 ? -19.073 3.471 -4.179 1.00 96.75 253 ASP A O 1
ATOM 2081 N N . PRO A 1 254 ? -20.361 4.206 -5.871 1.00 95.94 254 PRO A N 1
ATOM 2082 C CA . PRO A 1 254 ? -19.306 5.013 -6.489 1.00 95.94 254 PRO A CA 1
ATOM 2083 C C . PRO A 1 254 ? -18.867 6.208 -5.629 1.00 95.94 254 PRO A C 1
ATOM 2085 O O . PRO A 1 254 ? -17.817 6.800 -5.890 1.00 95.94 254 PRO A O 1
ATOM 2088 N N . ASN A 1 255 ? -19.631 6.563 -4.590 1.00 95.38 255 ASN A N 1
ATOM 2089 C CA . ASN A 1 255 ? -19.219 7.549 -3.592 1.00 95.38 255 ASN A CA 1
ATOM 2090 C C . ASN A 1 255 ? -18.328 6.949 -2.504 1.00 95.38 255 ASN A C 1
ATOM 2092 O O . ASN A 1 255 ? -17.705 7.709 -1.768 1.00 95.38 255 ASN A O 1
ATOM 2096 N N . VAL A 1 256 ? -18.238 5.622 -2.404 1.00 96.56 256 VAL A N 1
ATOM 2097 C CA . VAL A 1 256 ? -17.384 4.922 -1.435 1.00 96.56 256 VAL A CA 1
ATOM 2098 C C . VAL A 1 256 ? -16.181 4.296 -2.123 1.00 96.56 256 VAL A C 1
ATOM 2100 O O . VAL A 1 256 ? -15.073 4.391 -1.597 1.00 96.56 256 VAL A O 1
ATOM 2103 N N . PHE A 1 257 ? -16.365 3.701 -3.300 1.00 97.75 257 PHE A N 1
ATOM 2104 C CA . PHE A 1 257 ? -15.359 2.876 -3.955 1.00 97.75 257 PHE A CA 1
ATOM 2105 C C . PHE A 1 257 ? -14.810 3.475 -5.246 1.00 97.75 257 PHE A C 1
ATOM 2107 O O . PHE A 1 257 ? -15.505 4.115 -6.032 1.00 97.75 257 PHE A O 1
ATOM 2114 N N . CYS A 1 258 ? -13.543 3.182 -5.509 1.00 97.25 258 CYS A N 1
ATOM 2115 C CA . CYS A 1 258 ? -12.965 3.225 -6.843 1.00 97.25 258 CYS A CA 1
ATOM 2116 C C . CYS A 1 258 ? -12.182 1.942 -7.109 1.00 97.25 258 CYS A C 1
ATOM 2118 O O . CYS A 1 258 ? -11.775 1.239 -6.185 1.00 97.25 258 CYS A O 1
ATOM 2120 N N . VAL A 1 259 ? -11.932 1.658 -8.379 1.00 97.44 259 VAL A N 1
ATOM 2121 C CA . VAL A 1 259 ? -11.066 0.556 -8.793 1.00 97.44 259 VAL A CA 1
ATOM 2122 C C . VAL A 1 259 ? -9.717 1.121 -9.205 1.00 97.44 259 VAL A C 1
ATOM 2124 O O . VAL A 1 259 ? -9.645 2.154 -9.869 1.00 97.44 259 VAL A O 1
ATOM 2127 N N . LYS A 1 260 ? -8.636 0.443 -8.834 1.00 95.25 260 LYS A N 1
ATOM 2128 C CA . LYS A 1 260 ? -7.301 0.706 -9.364 1.00 95.25 260 LYS A CA 1
ATOM 2129 C C . LYS A 1 260 ? -6.788 -0.529 -10.077 1.00 95.25 260 LYS A C 1
ATOM 2131 O O . LYS A 1 260 ? -6.686 -1.578 -9.451 1.00 95.25 260 LYS A O 1
ATOM 2136 N N . ILE A 1 261 ? -6.433 -0.388 -11.348 1.00 91.56 261 ILE A N 1
ATOM 2137 C CA . ILE A 1 261 ? -5.815 -1.462 -12.129 1.00 91.56 261 ILE A CA 1
ATOM 2138 C C . ILE A 1 261 ? -4.315 -1.220 -12.270 1.00 91.56 261 ILE A C 1
ATOM 2140 O O . ILE A 1 261 ? -3.886 -0.086 -12.517 1.00 91.56 261 ILE A O 1
ATOM 2144 N N . THR A 1 262 ? -3.533 -2.284 -12.103 1.00 87.62 262 THR A N 1
ATOM 2145 C CA . THR A 1 262 ? -2.070 -2.275 -12.230 1.00 87.62 262 THR A CA 1
ATOM 2146 C C . THR A 1 262 ? -1.591 -3.496 -13.014 1.00 87.62 262 THR A C 1
ATOM 2148 O O . THR A 1 262 ? -2.219 -4.554 -12.915 1.00 87.62 262 THR A O 1
ATOM 2151 N N . PRO A 1 263 ? -0.478 -3.403 -13.757 1.00 84.19 263 PRO A N 1
ATOM 2152 C CA . PRO A 1 263 ? 0.138 -4.582 -14.356 1.00 84.19 263 PRO A CA 1
ATOM 2153 C C . PRO A 1 263 ? 0.673 -5.522 -13.272 1.00 84.19 263 PRO A C 1
ATOM 2155 O O . PRO A 1 263 ? 0.971 -5.097 -12.149 1.00 84.19 263 PRO A O 1
ATOM 2158 N N . LEU A 1 264 ? 0.793 -6.804 -13.607 1.00 82.00 264 LEU A N 1
ATOM 2159 C CA . LEU A 1 264 ? 1.515 -7.765 -12.781 1.00 82.00 264 LEU A CA 1
ATOM 2160 C C . LEU A 1 264 ? 3.018 -7.550 -12.964 1.00 82.00 264 LEU A C 1
ATOM 2162 O O . LEU A 1 264 ? 3.560 -7.692 -14.060 1.00 82.00 264 LEU A O 1
ATOM 2166 N N . ASN A 1 265 ? 3.708 -7.245 -11.868 1.00 76.31 265 ASN A N 1
ATOM 2167 C CA . ASN A 1 265 ? 5.162 -7.190 -11.888 1.00 76.31 265 ASN A CA 1
ATOM 2168 C C . ASN A 1 265 ? 5.726 -8.607 -12.012 1.00 76.31 265 ASN A C 1
ATOM 2170 O O . ASN A 1 265 ? 5.397 -9.485 -11.215 1.00 76.31 265 ASN A O 1
ATOM 2174 N N . THR A 1 266 ? 6.618 -8.825 -12.975 1.00 71.38 266 THR A N 1
ATOM 2175 C CA . THR A 1 266 ? 7.282 -10.119 -13.141 1.00 71.38 266 THR A CA 1
ATOM 2176 C C . THR A 1 266 ? 8.370 -10.297 -12.080 1.00 71.38 266 THR A C 1
ATOM 2178 O O . THR A 1 266 ? 9.396 -9.620 -12.108 1.00 71.38 266 THR A O 1
ATOM 2181 N N . THR A 1 267 ? 8.168 -11.235 -11.159 1.00 70.81 267 THR A N 1
ATOM 2182 C CA . THR A 1 267 ? 9.111 -11.623 -10.098 1.00 70.81 267 THR A CA 1
ATOM 2183 C C . THR A 1 267 ? 9.460 -13.111 -10.191 1.00 70.81 267 THR A C 1
ATOM 2185 O O . THR A 1 267 ? 8.926 -13.833 -11.034 1.00 70.81 267 THR A O 1
ATOM 2188 N N . ASN A 1 268 ? 10.362 -13.598 -9.331 1.00 70.56 268 ASN A N 1
ATOM 2189 C CA . ASN A 1 268 ? 10.613 -15.040 -9.224 1.00 70.56 268 ASN A CA 1
ATOM 2190 C C . ASN A 1 268 ? 9.353 -15.795 -8.769 1.00 70.56 268 ASN A C 1
ATOM 2192 O O . ASN A 1 268 ? 9.002 -16.785 -9.401 1.00 70.56 268 ASN A O 1
ATOM 2196 N N . ALA A 1 269 ? 8.602 -15.259 -7.797 1.00 69.81 269 ALA A N 1
ATOM 2197 C CA . ALA A 1 269 ? 7.339 -15.849 -7.347 1.00 69.81 269 ALA A CA 1
ATOM 2198 C C . ALA A 1 269 ? 6.324 -15.979 -8.488 1.00 69.81 269 ALA A C 1
ATOM 2200 O O . ALA A 1 269 ? 5.717 -17.034 -8.657 1.00 69.81 269 ALA A O 1
ATOM 2201 N N . THR A 1 270 ? 6.155 -14.938 -9.312 1.00 74.19 270 THR A N 1
ATOM 2202 C CA . THR A 1 270 ? 5.206 -15.016 -10.434 1.00 74.19 270 THR A CA 1
ATOM 2203 C C . THR A 1 270 ? 5.658 -16.025 -11.485 1.00 74.19 270 THR A C 1
ATOM 2205 O O . THR A 1 270 ? 4.818 -16.724 -12.034 1.00 74.19 270 THR A O 1
ATOM 2208 N N . LYS A 1 271 ? 6.968 -16.149 -11.746 1.00 77.56 271 LYS A N 1
ATOM 2209 C CA . LYS A 1 271 ? 7.507 -17.162 -12.670 1.00 77.56 271 LYS A CA 1
ATOM 2210 C C . LYS A 1 271 ? 7.292 -18.584 -12.155 1.00 77.56 271 LYS A C 1
ATOM 2212 O O . LYS A 1 271 ? 6.881 -19.440 -12.928 1.00 77.56 271 LYS A O 1
ATOM 2217 N N . GLU A 1 272 ? 7.549 -18.830 -10.872 1.00 78.12 272 GLU A N 1
ATOM 2218 C CA . GLU A 1 272 ? 7.373 -20.148 -10.245 1.00 78.12 272 GLU A CA 1
ATOM 2219 C C . GLU A 1 272 ? 5.911 -20.610 -10.262 1.00 78.12 272 GLU A C 1
ATOM 2221 O O . GLU A 1 272 ? 5.641 -21.783 -10.510 1.00 78.12 272 GLU A O 1
ATOM 2226 N N . HIS A 1 273 ? 4.968 -19.683 -10.083 1.00 78.31 273 HIS A N 1
ATOM 2227 C CA . HIS A 1 273 ? 3.531 -19.968 -10.122 1.00 78.31 273 HIS A CA 1
ATOM 2228 C C . HIS A 1 273 ? 2.903 -19.806 -11.520 1.00 78.31 273 HIS A C 1
ATOM 2230 O O . HIS A 1 273 ? 1.683 -19.877 -11.647 1.00 78.31 273 HIS A O 1
ATOM 2236 N N . GLY A 1 274 ? 3.702 -19.577 -12.572 1.00 78.81 274 GLY A N 1
ATOM 2237 C CA . GLY A 1 274 ? 3.211 -19.446 -13.951 1.00 78.81 274 GLY A CA 1
ATOM 2238 C C . GLY A 1 274 ? 2.267 -18.258 -14.186 1.00 78.81 274 GLY A C 1
ATOM 2239 O O . GLY A 1 274 ? 1.387 -18.332 -15.039 1.00 78.81 274 GLY A O 1
ATOM 2240 N N . LEU A 1 275 ? 2.412 -17.179 -13.414 1.00 81.31 275 LEU A N 1
ATOM 2241 C CA . LEU A 1 275 ? 1.577 -15.981 -13.498 1.00 81.31 275 LEU A CA 1
ATOM 2242 C C . LEU A 1 275 ? 2.141 -15.002 -14.539 1.00 81.31 275 LEU A C 1
ATOM 2244 O O . LEU A 1 275 ? 3.301 -14.590 -14.456 1.00 81.31 275 LEU A O 1
ATOM 2248 N N . GLU A 1 276 ? 1.297 -14.581 -15.480 1.00 81.31 276 GLU A N 1
ATOM 2249 C CA . GLU A 1 276 ? 1.650 -13.654 -16.563 1.00 81.31 276 GLU A CA 1
ATOM 2250 C C . GLU A 1 276 ? 0.872 -12.333 -16.456 1.00 81.31 276 GLU A C 1
ATOM 2252 O O . GLU A 1 276 ? -0.210 -12.283 -15.877 1.00 81.31 276 GLU A O 1
ATOM 2257 N N . ASP A 1 277 ? 1.416 -11.241 -16.997 1.00 77.56 277 ASP A N 1
ATOM 2258 C CA . ASP A 1 277 ? 0.757 -9.927 -17.011 1.00 77.56 277 ASP A CA 1
ATOM 2259 C C . ASP A 1 277 ? -0.276 -9.835 -18.147 1.00 77.56 277 ASP A C 1
ATOM 2261 O O . ASP A 1 277 ? 0.069 -10.011 -19.316 1.00 77.56 277 ASP A O 1
ATOM 2265 N N . ALA A 1 278 ? -1.536 -9.510 -17.830 1.00 74.88 278 ALA A N 1
ATOM 2266 C CA . ALA A 1 278 ? -2.590 -9.335 -18.838 1.00 74.88 278 ALA A CA 1
ATOM 2267 C C . ALA A 1 278 ? -2.456 -8.019 -19.610 1.00 74.88 278 ALA A C 1
ATOM 2269 O O . ALA A 1 278 ? -2.896 -7.914 -20.758 1.00 74.88 278 ALA A O 1
ATOM 2270 N N . ILE A 1 279 ? -1.880 -6.991 -18.981 1.00 75.69 279 ILE A N 1
ATOM 2271 C CA . ILE A 1 279 ? -1.714 -5.679 -19.614 1.00 75.69 279 ILE A CA 1
ATOM 2272 C C . ILE A 1 279 ? -0.619 -5.746 -20.683 1.00 75.69 279 ILE A C 1
ATOM 2274 O O . ILE A 1 279 ? -0.700 -5.038 -21.691 1.00 75.69 279 ILE A O 1
ATOM 2278 N N . GLN A 1 280 ? 0.373 -6.619 -20.492 1.00 74.88 280 GLN A N 1
ATOM 2279 C CA . GLN A 1 280 ? 1.563 -6.775 -21.329 1.00 74.88 280 GLN A CA 1
ATOM 2280 C C . GLN A 1 280 ? 2.279 -5.443 -21.561 1.00 74.88 280 GLN A C 1
ATOM 2282 O O . GLN A 1 280 ? 2.826 -5.196 -22.636 1.00 74.88 280 GLN A O 1
ATOM 2287 N N . TRP A 1 281 ? 2.215 -4.545 -20.573 1.00 71.06 281 TRP A N 1
ATOM 2288 C CA . TRP A 1 281 ? 2.767 -3.190 -20.673 1.00 71.06 281 TRP A CA 1
ATOM 2289 C C . TRP A 1 281 ? 2.256 -2.397 -21.895 1.00 71.06 281 TRP A C 1
ATOM 2291 O O . TRP A 1 281 ? 2.942 -1.525 -22.425 1.00 71.06 281 TRP A O 1
ATOM 2301 N N . ASN A 1 282 ? 1.026 -2.683 -22.343 1.00 77.19 282 ASN A N 1
ATOM 2302 C CA . ASN A 1 282 ? 0.410 -2.099 -23.530 1.00 77.19 282 ASN A CA 1
ATOM 2303 C C . ASN A 1 282 ? -0.785 -1.194 -23.173 1.00 77.19 282 ASN A C 1
ATOM 2305 O O . ASN A 1 282 ? -1.779 -1.639 -22.594 1.00 77.19 282 ASN A O 1
ATOM 2309 N N . TRP A 1 283 ? -0.726 0.076 -23.591 1.00 76.62 283 TRP A N 1
ATOM 2310 C CA . TRP A 1 283 ? -1.769 1.074 -23.311 1.00 76.62 283 TRP A CA 1
ATOM 2311 C C . TRP A 1 283 ? -3.139 0.711 -23.855 1.00 76.62 283 TRP A C 1
ATOM 2313 O O . TRP A 1 283 ? -4.141 0.974 -23.198 1.00 76.62 283 TRP A O 1
ATOM 2323 N N . ASN A 1 284 ? -3.201 0.093 -25.031 1.00 81.44 284 ASN A N 1
ATOM 2324 C CA . ASN A 1 284 ? -4.475 -0.274 -25.634 1.00 81.44 284 ASN A CA 1
ATOM 2325 C C . ASN A 1 284 ? -5.150 -1.389 -24.834 1.00 81.44 284 ASN A C 1
ATOM 2327 O O . ASN A 1 284 ? -6.355 -1.327 -24.608 1.00 81.44 284 ASN A O 1
ATOM 2331 N N . ASN A 1 285 ? -4.388 -2.380 -24.364 1.00 82.69 285 ASN A N 1
ATOM 2332 C CA . ASN A 1 285 ? -4.922 -3.440 -23.505 1.00 82.69 285 ASN A CA 1
ATOM 2333 C C . ASN A 1 285 ? -5.411 -2.867 -22.174 1.00 82.69 285 ASN A C 1
ATOM 2335 O O . ASN A 1 285 ? -6.513 -3.171 -21.723 1.00 82.69 285 ASN A O 1
ATOM 2339 N N . MET A 1 286 ? -4.627 -1.969 -21.585 1.00 82.88 286 MET A N 1
ATOM 2340 C CA . MET A 1 286 ? -4.984 -1.308 -20.340 1.00 82.88 286 MET A CA 1
ATOM 2341 C C . MET A 1 286 ? -6.234 -0.434 -20.459 1.00 82.88 286 MET A C 1
ATOM 2343 O O . MET A 1 286 ? -7.101 -0.499 -19.593 1.00 82.88 286 MET A O 1
ATOM 2347 N N . ASN A 1 287 ? -6.347 0.359 -21.527 1.00 85.75 287 ASN A N 1
ATOM 2348 C CA . ASN A 1 287 ? -7.521 1.192 -21.777 1.00 85.75 287 ASN A CA 1
ATOM 2349 C C . ASN A 1 287 ? -8.766 0.333 -22.007 1.00 85.75 287 ASN A C 1
ATOM 2351 O O . ASN A 1 287 ? -9.808 0.644 -21.446 1.00 85.75 287 ASN A O 1
ATOM 2355 N N . LYS A 1 288 ? -8.650 -0.799 -22.714 1.00 87.69 288 LYS A N 1
ATOM 2356 C CA . LYS A 1 288 ? -9.757 -1.759 -22.854 1.00 87.69 288 LYS A CA 1
ATOM 2357 C C . LYS A 1 288 ? -10.224 -2.303 -21.503 1.00 87.69 288 LYS A C 1
ATOM 2359 O O . LYS A 1 288 ? -11.423 -2.347 -21.250 1.00 87.69 288 LYS A O 1
ATOM 2364 N N . ILE A 1 289 ? -9.296 -2.703 -20.628 1.00 87.62 289 ILE A N 1
ATOM 2365 C CA . ILE A 1 289 ? -9.636 -3.176 -19.274 1.00 87.62 289 ILE A CA 1
ATOM 2366 C C . ILE A 1 289 ? -10.278 -2.044 -18.464 1.00 87.62 289 ILE A C 1
ATOM 2368 O O . ILE A 1 289 ? -11.307 -2.255 -17.824 1.00 87.62 289 ILE A O 1
ATOM 2372 N N . LYS A 1 290 ? -9.708 -0.836 -18.524 1.00 91.25 290 LYS A N 1
ATOM 2373 C CA . LYS A 1 290 ? -10.235 0.358 -17.856 1.00 91.25 290 LYS A CA 1
ATOM 2374 C C . LYS A 1 290 ? -11.674 0.646 -18.285 1.00 91.25 290 LYS A C 1
ATOM 2376 O O . LYS A 1 290 ? -12.540 0.712 -17.423 1.00 91.25 290 LYS A O 1
ATOM 2381 N N . GLU A 1 291 ? -11.925 0.778 -19.584 1.00 92.00 291 GLU A N 1
ATOM 2382 C CA . GLU A 1 291 ? -13.251 1.067 -20.149 1.00 92.00 291 GLU A CA 1
ATOM 2383 C C . GLU A 1 291 ? -14.262 -0.024 -19.791 1.00 92.00 291 GLU A C 1
ATOM 2385 O O . GLU A 1 291 ? -15.392 0.277 -19.405 1.00 92.00 291 GLU A O 1
ATOM 2390 N N . LYS A 1 292 ? -13.838 -1.295 -19.840 1.00 90.81 292 LYS A N 1
ATOM 2391 C CA . LYS A 1 292 ? -14.661 -2.427 -19.409 1.00 90.81 292 LYS A CA 1
ATOM 2392 C C . LYS A 1 292 ? -15.100 -2.251 -17.954 1.00 90.81 292 LYS A C 1
ATOM 2394 O O . LYS A 1 292 ? -16.287 -2.362 -17.672 1.00 90.81 292 LYS A O 1
ATOM 2399 N N . VAL A 1 293 ? -14.187 -1.945 -17.033 1.00 91.94 293 VAL A N 1
ATOM 2400 C CA . VAL A 1 293 ? -14.527 -1.769 -15.609 1.00 91.94 293 VAL A CA 1
ATOM 2401 C C . VAL A 1 293 ? -15.323 -0.486 -15.363 1.00 91.94 293 VAL A C 1
ATOM 2403 O O . VAL A 1 293 ? -16.247 -0.502 -14.558 1.00 91.94 293 VAL A O 1
ATOM 2406 N N . GLU A 1 294 ? -15.047 0.610 -16.071 1.00 93.81 294 GLU A N 1
ATOM 2407 C CA . GLU A 1 294 ? -15.810 1.863 -15.934 1.00 93.81 294 GLU A CA 1
ATOM 2408 C C . GLU A 1 294 ? -17.295 1.702 -16.283 1.00 93.81 294 GLU A C 1
ATOM 2410 O O . GLU A 1 294 ? -18.124 2.453 -15.769 1.00 93.81 294 GLU A O 1
ATOM 2415 N N . SER A 1 295 ? -17.655 0.690 -17.081 1.00 93.12 295 SER A N 1
ATOM 2416 C CA . SER A 1 295 ? -19.052 0.390 -17.414 1.00 93.12 295 SER A CA 1
ATOM 2417 C C . SER A 1 295 ? -19.939 0.078 -16.196 1.00 93.12 295 SER A C 1
ATOM 2419 O O . SER A 1 295 ? -21.149 0.276 -16.275 1.00 93.12 295 SER A O 1
ATOM 2421 N N . CYS A 1 296 ? -19.365 -0.320 -15.049 1.00 91.25 296 CYS A N 1
ATOM 2422 C CA . CYS A 1 296 ? -20.120 -0.537 -13.805 1.00 91.25 296 CYS A CA 1
ATOM 2423 C C . CYS A 1 296 ? -20.372 0.749 -12.987 1.00 91.25 296 CYS A C 1
ATOM 2425 O O . CYS A 1 296 ? -20.968 0.687 -11.914 1.00 91.25 296 CYS A O 1
ATOM 2427 N N . GLY A 1 297 ? -19.931 1.915 -13.476 1.00 93.06 297 GLY A N 1
ATOM 2428 C CA . GLY A 1 297 ? -20.158 3.222 -12.845 1.00 93.06 297 GLY A CA 1
ATOM 2429 C C . GLY A 1 297 ? -19.118 3.628 -11.795 1.00 93.06 297 GLY A C 1
ATOM 2430 O O . GLY A 1 297 ? -19.202 4.726 -11.243 1.00 93.06 297 GLY A O 1
ATOM 2431 N N . LEU A 1 298 ? -18.117 2.784 -11.529 1.00 95.75 298 LEU A N 1
ATOM 2432 C CA . LEU A 1 298 ? -17.009 3.103 -10.629 1.00 95.75 298 LEU A CA 1
ATOM 2433 C C . LEU A 1 298 ? -15.928 3.921 -11.340 1.00 95.75 298 LEU A C 1
ATOM 2435 O O . LEU A 1 298 ? -15.578 3.676 -12.494 1.00 95.75 298 LEU A O 1
ATOM 2439 N N . LYS A 1 299 ? -15.306 4.845 -10.604 1.00 95.25 299 LYS A N 1
ATOM 2440 C CA . LYS A 1 299 ? -14.079 5.501 -11.063 1.00 95.25 299 LYS A CA 1
ATOM 2441 C C . LYS A 1 299 ? -12.958 4.468 -11.174 1.00 95.25 299 LYS A C 1
ATOM 2443 O O . LYS A 1 299 ? -12.645 3.808 -10.182 1.00 95.25 299 LYS A O 1
ATOM 2448 N N . VAL A 1 300 ? -12.290 4.406 -12.326 1.00 94.75 300 VAL A N 1
ATOM 2449 C CA . VAL A 1 300 ? -11.117 3.546 -12.526 1.00 94.75 300 VAL A CA 1
ATOM 2450 C C . VAL A 1 300 ? -9.842 4.379 -12.601 1.00 94.75 300 VAL A C 1
ATOM 2452 O O . VAL A 1 300 ? -9.710 5.313 -13.392 1.00 94.75 300 VAL A O 1
ATOM 2455 N N . ILE A 1 301 ? -8.881 4.036 -11.751 1.00 91.44 301 ILE A N 1
ATOM 2456 C CA . ILE A 1 301 ? -7.548 4.621 -11.702 1.00 91.44 301 ILE A CA 1
ATOM 2457 C C . ILE A 1 301 ? -6.584 3.623 -12.327 1.00 91.44 301 ILE A C 1
ATOM 2459 O O . ILE A 1 301 ? -6.489 2.474 -11.914 1.00 91.44 301 ILE A O 1
ATOM 2463 N N . VAL A 1 302 ? -5.829 4.081 -13.310 1.00 86.19 302 VAL A N 1
ATOM 2464 C CA . VAL A 1 302 ? -4.726 3.308 -13.865 1.00 86.19 302 VAL A CA 1
ATOM 2465 C C . VAL A 1 302 ? -3.459 3.694 -13.120 1.00 86.19 302 VAL A C 1
ATOM 2467 O O . VAL A 1 302 ? -3.071 4.867 -13.146 1.00 86.19 302 VAL A O 1
ATOM 2470 N N . ASP A 1 303 ? -2.795 2.729 -12.498 1.00 83.06 303 ASP A N 1
ATOM 2471 C CA . ASP A 1 303 ? -1.541 2.935 -11.774 1.00 83.06 303 ASP A CA 1
ATOM 2472 C C . ASP A 1 303 ? -0.474 2.008 -12.365 1.00 83.06 303 ASP A C 1
ATOM 2474 O O . ASP A 1 303 ? -0.563 0.788 -12.286 1.00 83.06 303 ASP A O 1
ATOM 2478 N N . VAL A 1 304 ? 0.488 2.608 -13.062 1.00 75.25 304 VAL A N 1
ATOM 2479 C CA . VAL A 1 304 ? 1.539 1.889 -13.787 1.00 75.25 304 VAL A CA 1
ATOM 2480 C C . VAL A 1 304 ? 2.842 2.508 -13.334 1.00 75.25 304 VAL A C 1
ATOM 2482 O O . VAL A 1 304 ? 3.064 3.693 -13.585 1.00 75.25 304 VAL A O 1
ATOM 2485 N N . ALA A 1 305 ? 3.647 1.715 -12.635 1.00 72.44 305 ALA A N 1
ATOM 2486 C CA . ALA A 1 305 ? 5.006 2.094 -12.283 1.00 72.44 305 ALA A CA 1
ATOM 2487 C C . ALA A 1 305 ? 5.846 2.207 -13.561 1.00 72.44 305 ALA A C 1
ATOM 2489 O O . ALA A 1 305 ? 5.565 1.513 -14.542 1.00 72.44 305 ALA A O 1
ATOM 2490 N N . ALA A 1 306 ? 6.867 3.060 -13.577 1.00 71.75 306 ALA A N 1
ATOM 2491 C CA . ALA A 1 306 ? 7.804 3.041 -14.697 1.00 71.75 306 ALA A CA 1
ATOM 2492 C C . ALA A 1 306 ? 8.517 1.677 -14.738 1.00 71.75 306 ALA A C 1
ATOM 2494 O O . ALA A 1 306 ? 8.727 1.047 -13.704 1.00 71.75 306 ALA A O 1
ATOM 2495 N N . LYS A 1 307 ? 8.915 1.196 -15.915 1.00 73.75 307 LYS A N 1
ATOM 2496 C CA . LYS A 1 307 ? 9.556 -0.119 -16.069 1.00 73.75 307 LYS A CA 1
ATOM 2497 C C . LYS A 1 307 ? 10.801 -0.267 -15.185 1.00 73.75 307 LYS A C 1
ATOM 2499 O O . LYS A 1 307 ? 11.003 -1.312 -14.569 1.00 73.75 307 LYS A O 1
ATOM 2504 N N . ALA A 1 308 ? 11.572 0.807 -15.035 1.00 68.19 308 ALA A N 1
ATOM 2505 C CA . ALA A 1 308 ? 12.725 0.863 -14.137 1.00 68.19 308 ALA A CA 1
ATOM 2506 C C . ALA A 1 308 ? 12.389 0.662 -12.644 1.00 68.19 308 ALA A C 1
ATOM 2508 O O . ALA A 1 308 ? 13.279 0.384 -11.843 1.00 68.19 308 ALA A O 1
ATOM 2509 N N . GLU A 1 309 ? 11.117 0.779 -12.265 1.00 69.12 309 GLU A N 1
ATOM 2510 C CA . GLU A 1 309 ? 10.602 0.591 -10.907 1.00 69.12 309 GLU A CA 1
ATOM 2511 C C . GLU A 1 309 ? 10.064 -0.830 -10.672 1.00 69.12 309 GLU A C 1
ATOM 2513 O O . GLU A 1 309 ? 9.682 -1.180 -9.556 1.00 69.12 309 GLU A O 1
ATOM 2518 N N . LEU A 1 310 ? 10.052 -1.696 -11.689 1.00 67.56 310 LEU A N 1
ATOM 2519 C CA . LEU A 1 310 ? 9.552 -3.068 -11.555 1.00 67.56 310 LEU A CA 1
ATOM 2520 C C . LEU A 1 310 ? 10.339 -3.984 -10.624 1.00 67.56 310 LEU A C 1
ATOM 2522 O O . LEU A 1 310 ? 9.708 -4.803 -9.945 1.00 67.56 310 LEU A O 1
ATOM 2526 N N . PRO A 1 311 ? 11.670 -3.849 -10.501 1.00 64.75 311 PRO A N 1
ATOM 2527 C CA . PRO A 1 311 ? 12.415 -4.629 -9.523 1.00 64.75 311 PRO A CA 1
ATOM 2528 C C . PRO A 1 311 ? 12.087 -4.266 -8.062 1.00 64.75 311 PRO A C 1
ATOM 2530 O O . PRO A 1 311 ? 12.532 -4.970 -7.159 1.00 64.75 311 PRO A O 1
ATOM 2533 N N . LEU A 1 312 ? 11.289 -3.218 -7.799 1.00 66.00 312 LEU A N 1
ATOM 2534 C CA . LEU A 1 312 ? 10.907 -2.749 -6.456 1.00 66.00 312 LEU A CA 1
ATOM 2535 C C . LEU A 1 312 ? 9.821 -3.613 -5.784 1.00 66.00 312 LEU A C 1
ATOM 2537 O O . LEU A 1 312 ? 9.046 -3.111 -4.962 1.00 66.00 312 LEU A O 1
ATOM 2541 N N . CYS A 1 313 ? 9.701 -4.892 -6.140 1.00 66.88 313 CYS A N 1
ATOM 2542 C CA . CYS A 1 313 ? 8.700 -5.796 -5.571 1.00 66.88 313 CYS A CA 1
ATOM 2543 C C . CYS A 1 313 ? 9.019 -6.175 -4.117 1.00 66.88 313 CYS A C 1
ATOM 2545 O O . CYS A 1 313 ? 10.178 -6.294 -3.733 1.00 66.88 313 CYS A O 1
ATOM 2547 N N . CYS A 1 314 ? 7.974 -6.365 -3.302 1.00 64.38 314 CYS A N 1
ATOM 2548 C CA . CYS A 1 314 ? 8.111 -6.617 -1.864 1.00 64.38 314 CYS A CA 1
ATOM 2549 C C . CYS A 1 314 ? 8.887 -7.912 -1.595 1.00 64.38 314 CYS A C 1
ATOM 2551 O O . CYS A 1 314 ? 8.501 -8.961 -2.110 1.00 64.38 314 CYS A O 1
ATOM 2553 N N . GLY A 1 315 ? 9.908 -7.859 -0.738 1.00 62.03 315 GLY A N 1
ATOM 2554 C CA . GLY A 1 315 ? 10.647 -9.029 -0.255 1.00 62.03 315 GLY A CA 1
ATOM 2555 C C . GLY A 1 315 ? 11.713 -9.559 -1.213 1.00 62.03 315 GLY A C 1
ATOM 2556 O O . GLY A 1 315 ? 12.474 -10.443 -0.825 1.00 62.03 315 GLY A O 1
ATOM 2557 N N . ASN A 1 316 ? 11.799 -9.031 -2.437 1.00 72.00 316 ASN A N 1
ATOM 2558 C CA . ASN A 1 316 ? 12.759 -9.497 -3.434 1.00 72.00 316 ASN A CA 1
ATOM 2559 C C . ASN A 1 316 ? 14.210 -9.232 -2.998 1.00 72.00 316 ASN A C 1
ATOM 2561 O O . ASN A 1 316 ? 15.080 -10.084 -3.148 1.00 72.00 316 ASN A O 1
ATOM 2565 N N . LEU A 1 317 ? 14.474 -8.075 -2.390 1.00 75.12 317 LEU A N 1
ATOM 2566 C CA . LEU A 1 317 ? 15.838 -7.626 -2.116 1.00 75.12 317 LEU A CA 1
ATOM 2567 C C . LEU A 1 317 ? 16.406 -8.226 -0.831 1.00 75.12 317 LEU A C 1
ATOM 2569 O O . LEU A 1 317 ? 17.601 -8.506 -0.766 1.00 75.12 317 LEU A O 1
ATOM 2573 N N . VAL A 1 318 ? 15.572 -8.503 0.173 1.00 74.31 318 VAL A N 1
ATOM 2574 C CA . VAL A 1 318 ? 15.981 -9.304 1.339 1.00 74.31 318 VAL A CA 1
ATOM 2575 C C . VAL A 1 318 ? 16.342 -10.721 0.914 1.00 74.31 318 VAL A C 1
ATOM 2577 O O . VAL A 1 318 ? 17.333 -11.266 1.405 1.00 74.31 318 VAL A O 1
ATOM 2580 N N . GLN A 1 319 ? 15.576 -11.325 0.004 1.00 75.00 319 GLN A N 1
ATOM 2581 C CA . GLN A 1 319 ? 15.921 -12.640 -0.528 1.00 75.00 319 GLN A CA 1
ATOM 2582 C C . GLN A 1 319 ? 17.224 -12.607 -1.327 1.00 75.00 319 GLN A C 1
ATOM 2584 O O . GLN A 1 319 ? 18.104 -13.432 -1.075 1.00 75.00 319 GLN A O 1
ATOM 2589 N N . ASP A 1 320 ? 17.381 -11.640 -2.232 1.00 74.38 320 ASP A N 1
ATOM 2590 C CA . ASP A 1 320 ? 18.610 -11.463 -3.009 1.00 74.38 320 ASP A CA 1
ATOM 2591 C C . ASP A 1 320 ? 19.817 -11.244 -2.088 1.00 74.38 320 ASP A C 1
ATOM 2593 O O . ASP A 1 320 ? 20.875 -11.846 -2.278 1.00 74.38 320 ASP A O 1
ATOM 2597 N N . TYR A 1 321 ? 19.666 -10.434 -1.040 1.00 74.44 321 TYR A N 1
ATOM 2598 C CA . TYR A 1 321 ? 20.715 -10.213 -0.050 1.00 74.44 321 TYR A CA 1
ATOM 2599 C C . TYR A 1 321 ? 21.093 -11.497 0.700 1.00 74.44 321 TYR A C 1
ATOM 2601 O O . TYR A 1 321 ? 22.278 -11.786 0.871 1.00 74.44 321 TYR A O 1
ATOM 2609 N N . LYS A 1 322 ? 20.101 -12.287 1.132 1.00 72.69 322 LYS A N 1
ATOM 2610 C CA . LYS A 1 322 ? 20.336 -13.565 1.822 1.00 72.69 322 LYS A CA 1
ATOM 2611 C C . LYS A 1 322 ? 21.029 -14.588 0.918 1.00 72.69 322 LYS A C 1
ATOM 2613 O O . LYS A 1 322 ? 21.943 -15.258 1.389 1.00 72.69 322 LYS A O 1
ATOM 2618 N N . LYS A 1 323 ? 20.641 -14.684 -0.360 1.00 73.12 323 LYS A N 1
ATOM 2619 C CA . LYS A 1 323 ? 21.254 -15.602 -1.341 1.00 73.12 323 LYS A CA 1
ATOM 2620 C C . LYS A 1 323 ? 22.723 -15.270 -1.605 1.00 73.12 323 LYS A C 1
ATOM 2622 O O . LYS A 1 323 ? 23.543 -16.171 -1.637 1.00 73.12 323 LYS A O 1
ATOM 2627 N N . ASN A 1 324 ? 23.072 -13.987 -1.712 1.00 66.00 324 ASN A N 1
ATOM 2628 C CA . ASN A 1 324 ? 24.453 -13.543 -1.958 1.00 66.00 324 ASN A CA 1
ATOM 2629 C C . ASN A 1 324 ? 25.389 -13.643 -0.730 1.00 66.00 324 ASN A C 1
ATOM 2631 O O . ASN A 1 324 ? 26.549 -13.239 -0.811 1.00 66.00 324 ASN A O 1
ATOM 2635 N N . ARG A 1 325 ? 24.893 -14.125 0.420 1.00 60.38 325 ARG A N 1
ATOM 2636 C CA . ARG A 1 325 ? 25.674 -14.366 1.647 1.00 60.38 325 ARG A CA 1
ATOM 2637 C C . ARG A 1 325 ? 25.993 -15.843 1.914 1.00 60.38 325 ARG A C 1
ATOM 2639 O O . ARG A 1 325 ? 26.779 -16.096 2.827 1.00 60.38 325 ARG A O 1
ATOM 2646 N N . GLN A 1 326 ? 25.357 -16.772 1.199 1.00 45.38 326 GLN A N 1
ATOM 2647 C CA . GLN A 1 326 ? 25.626 -18.215 1.277 1.00 45.38 326 GLN A CA 1
ATOM 2648 C C . GLN A 1 326 ? 26.730 -18.607 0.298 1.00 45.38 326 GLN A C 1
ATOM 2650 O O . GLN A 1 326 ? 27.511 -19.512 0.659 1.00 45.38 326 GLN A O 1
#

Sequence (326 aa):
MKHFELVKEYTYPSGSVYVLYNKEKNFYIETTSMQDVNTKGKSQEIIMTDDVDLIKKNLVLFEEKWLTAISTQYGCPQHCQFCLVPELGFHGNLTTEEMWEQLEFVFNQHKEVTKSDKIKVGFARMGEPQYNWKNILQVMRDMKTYRDGFTFLPCYNTILPKVKVFGKNPVDVIKEEVMSVKEYLDGFMHIQISTNSTNEDERKYLFGGADVVTIEEMKREFNNMPNNNRLITLNFICGAGWELDPDKLYGLDPNVFCVKITPLNTTNATKEHGLEDAIQWNWNNMNKIKEKVESCGLKVIVDVAAKAELPLCCGNLVQDYKKNRQ

Radius of gyration: 18.86 Å; Cα contacts (8 Å, |Δi|>4): 664; chains: 1; bounding box: 50×42×45 Å